Protein AF-A0A9D9C8Z7-F1 (afdb_monomer)

Foldseek 3Di:
DKDFQDKDWAPDPVLCVPLVLQLLWKKWWKWWAAPVPRDITIMIGTQQDDDPPPDDFQDWDWDADPVRGITIIGTHDIDDHFNDLVVLLCVLVVVVVVVVVVVVVVVVVVVVVVVVVVVVVVVVVVVVPPDDDDDDDDDDDDDDDPPVVVVCVVCVVVVVVVVVVVVVVVVVVVVLVVCPLCNVVVVVVVSCVSRVVSSVSNVVSQQQRFCVSVVVSRVDDDPDGRRCHSVNSDVSMDDDDDPPVPPPPDPPPPPPPPPDPCVVVVVVVVVVVSVVVVVVCVVVVVCPVVVD

Secondary structure (DSSP, 8-state):
-EEE--EEE-S-HHHHHHHGGGG-SEEEEEEEE-TTT--EEEEEEEE-SS--TT--TT-EEEEE-TTS-EEEEEEEEEE-----HHHHHHHHHHHHHHHHHHHHHHHHHHHHHHHHHHHHHHHHHHHTT-S-------PPP------HHHHHHHHHHHHHHHHHHHHHHHHHHHHHHTTGGGHHHHHHHHHHHHHHHHHHHHHHHHHT-BSHHHHHHTT----S--B--HHHHHHSEEE----TTTTSS---TT------S-HHHHHHHHHHHHHHHHHHHHHTTTTGGGG-

pLDDT: mean 72.73, std 16.2, range [22.03, 92.25]

Radius of gyration: 29.49 Å; Cα contacts (8 Å, |Δi|>4): 278; chains: 1; bounding box: 60×90×69 Å

Nearest PDB structures (foldseek):
  5kte-assembly1_H  TM=2.328E-01  e=9.771E-01  Mus musculus
  1zgl-assembly1_P  TM=2.543E-01  e=2.773E+00  Homo sapiens
  6eh4-assembly1_E  TM=2.729E-01  e=2.938E+00  Homo sapiens
  7vq0-assembly1_F  TM=1.793E-01  e=1.097E+00  Vicugna pacos
  6q1m-assembly1_A  TM=2.419E-01  e=4.671E+00  Wheat dwarf virus

Structure (mmCIF, N/CA/C/O backbone):
data_AF-A0A9D9C8Z7-F1
#
_entry.id   AF-A0A9D9C8Z7-F1
#
loop_
_atom_site.group_PDB
_atom_site.id
_atom_site.type_symbol
_atom_site.label_atom_id
_atom_site.label_alt_id
_atom_site.label_comp_id
_atom_site.label_asym_id
_atom_site.label_entity_id
_atom_site.label_seq_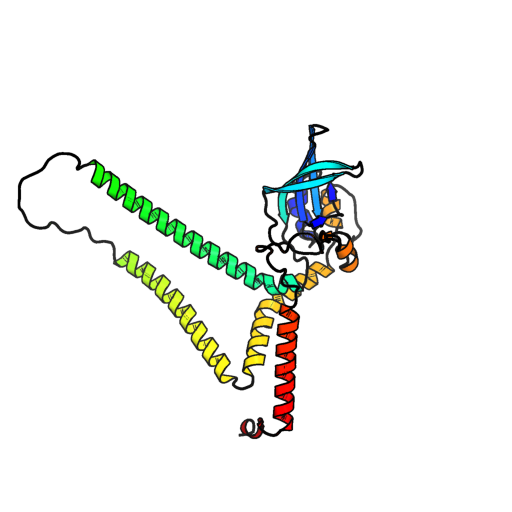id
_atom_site.pdbx_PDB_ins_code
_atom_site.Cartn_x
_atom_site.Cartn_y
_atom_site.Cartn_z
_atom_site.occupancy
_atom_site.B_iso_or_equiv
_atom_site.auth_seq_id
_atom_site.auth_comp_id
_atom_site.auth_asym_id
_atom_site.auth_atom_id
_atom_site.pdbx_PDB_model_num
ATOM 1 N N . GLN A 1 1 ? -17.543 1.152 -4.246 1.00 67.94 1 GLN A N 1
ATOM 2 C CA . GLN A 1 1 ? -17.306 0.927 -2.804 1.00 67.94 1 GLN A CA 1
ATOM 3 C C . GLN A 1 1 ? -16.497 -0.358 -2.647 1.00 67.94 1 GLN A C 1
ATOM 5 O O . GLN A 1 1 ? -16.529 -1.180 -3.560 1.00 67.94 1 GLN A O 1
ATOM 10 N N . ARG A 1 2 ? -15.705 -0.478 -1.579 1.00 83.75 2 ARG A N 1
ATOM 11 C CA . ARG A 1 2 ? -14.848 -1.639 -1.286 1.00 83.75 2 ARG A CA 1
ATOM 12 C C . ARG A 1 2 ? -15.283 -2.183 0.068 1.00 83.75 2 ARG A C 1
ATOM 14 O O . ARG A 1 2 ? -15.554 -1.374 0.950 1.00 83.75 2 ARG A O 1
ATOM 21 N N . CYS A 1 3 ? -15.366 -3.495 0.196 1.00 84.94 3 CYS A N 1
ATOM 22 C CA . CYS A 1 3 ? -15.634 -4.167 1.455 1.00 84.94 3 CYS A CA 1
ATOM 23 C C . CYS A 1 3 ? -14.376 -4.942 1.850 1.00 84.94 3 CYS A C 1
ATOM 25 O O . CYS A 1 3 ? -13.823 -5.662 1.018 1.00 84.94 3 CYS A O 1
ATOM 27 N N . CYS A 1 4 ? -13.920 -4.757 3.086 1.00 88.44 4 CYS A N 1
ATOM 28 C CA . CYS A 1 4 ? -12.859 -5.559 3.682 1.00 88.44 4 CYS A CA 1
ATOM 29 C C . CYS A 1 4 ? -13.508 -6.453 4.737 1.00 88.44 4 CYS A C 1
ATOM 31 O O . CYS A 1 4 ? -14.118 -5.944 5.674 1.00 88.44 4 CYS A O 1
ATOM 33 N N . GLU A 1 5 ? -13.386 -7.764 4.576 1.00 86.69 5 GLU A N 1
ATOM 34 C CA . GLU A 1 5 ? -13.990 -8.747 5.479 1.00 86.69 5 GLU A CA 1
ATOM 35 C C . GLU A 1 5 ? -13.064 -9.078 6.655 1.00 86.69 5 GLU A C 1
ATOM 37 O O . GLU A 1 5 ? -13.528 -9.408 7.746 1.00 86.69 5 GLU A O 1
ATOM 42 N N . LEU A 1 6 ? -11.746 -8.942 6.465 1.00 87.44 6 LEU A N 1
ATOM 43 C CA . LEU A 1 6 ? -10.767 -9.148 7.528 1.00 87.44 6 LEU A CA 1
ATOM 44 C C . LEU A 1 6 ? -10.511 -7.849 8.299 1.00 87.44 6 LEU A C 1
ATOM 46 O O . LEU A 1 6 ? -9.651 -7.042 7.932 1.00 87.44 6 LEU A O 1
ATOM 50 N N . CYS A 1 7 ? -11.245 -7.695 9.397 1.00 88.81 7 CYS A N 1
ATOM 51 C CA . CYS A 1 7 ? -11.064 -6.632 10.377 1.00 88.81 7 CYS A CA 1
ATOM 52 C C . CYS A 1 7 ? -10.667 -7.234 11.727 1.00 88.81 7 CYS A C 1
ATOM 54 O O . CYS A 1 7 ? -11.270 -8.205 12.185 1.00 88.81 7 CYS A O 1
ATOM 56 N N . ILE A 1 8 ? -9.655 -6.653 12.366 1.00 89.50 8 ILE A N 1
ATOM 57 C CA . ILE A 1 8 ? -9.162 -7.077 13.677 1.00 89.50 8 ILE A CA 1
ATOM 58 C C . ILE A 1 8 ? -9.209 -5.865 14.604 1.00 89.50 8 ILE A C 1
ATOM 60 O O . ILE A 1 8 ? -8.838 -4.761 14.208 1.00 89.50 8 ILE A O 1
ATOM 64 N N . GLU A 1 9 ? -9.678 -6.055 15.831 1.00 89.00 9 GLU A N 1
ATOM 65 C CA . GLU A 1 9 ? -9.637 -5.013 16.856 1.00 89.00 9 GLU A CA 1
ATOM 66 C C . GLU A 1 9 ? -8.187 -4.709 17.245 1.00 89.00 9 GLU A C 1
ATOM 68 O O . GLU A 1 9 ? -7.362 -5.617 17.321 1.00 89.00 9 GLU A O 1
ATOM 73 N N . VAL A 1 10 ? -7.867 -3.433 17.448 1.00 88.00 10 VAL A N 1
ATOM 74 C CA . VAL A 1 10 ? -6.527 -2.960 17.801 1.00 88.00 10 VAL A CA 1
ATOM 75 C C . VAL A 1 10 ? -6.538 -2.475 19.239 1.00 88.00 10 VAL A C 1
ATOM 77 O O . VAL A 1 10 ? -7.162 -1.463 19.555 1.00 88.00 10 VAL A O 1
ATOM 80 N N . THR A 1 11 ? -5.817 -3.183 20.103 1.00 83.50 11 THR A N 1
ATOM 81 C CA . THR A 1 11 ? -5.683 -2.819 21.521 1.00 83.50 11 THR A CA 1
ATOM 82 C C . THR A 1 11 ? -4.650 -1.713 21.736 1.00 83.50 11 THR A C 1
ATOM 84 O O . THR A 1 11 ? -4.871 -0.819 22.548 1.00 83.50 11 THR A O 1
ATOM 87 N N . ASP A 1 12 ? -3.550 -1.730 20.975 1.00 82.31 12 ASP A N 1
ATOM 88 C CA . ASP A 1 12 ? -2.449 -0.767 21.091 1.00 82.31 12 ASP A CA 1
ATOM 89 C C . ASP A 1 12 ? -1.944 -0.299 19.716 1.00 82.31 12 ASP A C 1
ATOM 91 O O . ASP A 1 12 ? -1.262 -1.019 18.986 1.00 82.31 12 ASP A O 1
ATOM 95 N N . MET A 1 13 ? -2.236 0.952 19.366 1.00 81.25 13 MET A N 1
ATOM 96 C CA . MET A 1 13 ? -1.839 1.540 18.083 1.00 81.25 13 MET A CA 1
ATOM 97 C C . MET A 1 13 ? -0.319 1.708 17.918 1.00 81.25 13 MET A C 1
ATOM 99 O O . MET A 1 13 ? 0.162 1.734 16.781 1.00 81.25 13 MET A O 1
ATOM 103 N N . ALA A 1 14 ? 0.445 1.827 19.010 1.00 81.12 14 ALA A N 1
ATOM 104 C CA . ALA A 1 14 ? 1.889 2.034 18.946 1.00 81.12 14 ALA A CA 1
ATOM 105 C C . ALA A 1 14 ? 2.608 0.740 18.544 1.00 81.12 14 ALA A C 1
ATOM 107 O O . ALA A 1 14 ? 3.339 0.728 17.554 1.00 81.12 14 ALA A O 1
ATOM 108 N N . LYS A 1 15 ? 2.307 -0.377 19.219 1.00 79.81 15 LYS A N 1
ATOM 109 C CA . LYS A 1 15 ? 2.886 -1.702 18.907 1.00 79.81 15 LYS A CA 1
ATOM 110 C C . LYS A 1 15 ? 2.555 -2.173 17.496 1.00 79.81 15 LYS A C 1
ATOM 112 O O . LYS A 1 15 ? 3.392 -2.752 16.803 1.00 79.81 15 LYS A O 1
ATOM 117 N N . HIS A 1 16 ? 1.336 -1.885 17.049 1.00 80.00 16 HIS A N 1
ATOM 118 C CA . HIS A 1 16 ? 0.907 -2.138 15.676 1.00 80.00 16 HIS A CA 1
ATOM 119 C C . HIS A 1 16 ? 1.670 -1.289 14.653 1.00 80.00 16 HIS A C 1
ATOM 121 O O . HIS A 1 16 ? 1.869 -1.723 13.523 1.00 80.00 16 HIS A O 1
ATOM 127 N N . GLY A 1 17 ? 2.160 -0.106 15.028 1.00 75.25 17 GLY A N 1
ATOM 128 C CA . GLY A 1 17 ? 2.998 0.716 14.160 1.00 75.25 17 GLY A CA 1
ATOM 129 C C . GLY A 1 17 ? 4.301 0.034 13.739 1.00 75.25 17 GLY A C 1
ATOM 130 O O . GLY A 1 17 ? 4.654 0.117 12.561 1.00 75.25 17 GLY A O 1
ATOM 131 N N . ASP A 1 18 ? 4.949 -0.667 14.668 1.00 77.75 18 ASP A N 1
ATOM 132 C CA . ASP A 1 18 ? 6.262 -1.282 14.456 1.00 77.75 18 ASP A CA 1
ATOM 133 C C . ASP A 1 18 ? 6.142 -2.707 13.900 1.00 77.75 18 ASP A C 1
ATOM 135 O O . ASP A 1 18 ? 6.771 -3.063 12.901 1.00 77.75 18 ASP A O 1
ATOM 139 N N . MET A 1 19 ? 5.269 -3.523 14.497 1.00 77.38 19 MET A N 1
ATOM 140 C CA . MET A 1 19 ? 5.143 -4.945 14.157 1.00 77.38 19 MET A CA 1
ATOM 141 C C . MET A 1 19 ? 4.382 -5.176 12.852 1.00 77.38 19 MET A C 1
ATOM 143 O O . MET A 1 19 ? 4.682 -6.109 12.102 1.00 77.38 19 MET A O 1
ATOM 147 N N . ALA A 1 20 ? 3.413 -4.319 12.524 1.00 74.19 20 ALA A N 1
ATOM 148 C CA . ALA A 1 20 ? 2.572 -4.546 11.357 1.00 74.19 20 ALA A CA 1
ATOM 149 C C . ALA A 1 20 ? 3.295 -4.268 10.027 1.00 74.19 20 ALA A C 1
ATOM 151 O O . ALA A 1 20 ? 2.888 -4.798 8.990 1.00 74.19 20 ALA A O 1
ATOM 152 N N . GLY A 1 21 ? 4.412 -3.530 10.045 1.00 76.88 21 GLY A N 1
ATOM 153 C CA . GLY A 1 21 ? 5.295 -3.376 8.884 1.00 76.88 21 GLY A CA 1
ATOM 154 C C . GLY A 1 21 ? 5.894 -4.703 8.395 1.00 76.88 21 GLY A C 1
ATOM 155 O O . GLY A 1 21 ? 6.137 -4.863 7.197 1.00 76.88 21 GLY A O 1
ATOM 156 N N . LEU A 1 22 ? 6.051 -5.683 9.294 1.00 82.19 22 LEU A N 1
ATOM 157 C CA . LEU A 1 22 ? 6.599 -7.012 8.993 1.00 82.19 22 LEU A CA 1
ATOM 158 C C . LEU A 1 22 ? 5.594 -7.939 8.293 1.00 82.19 22 LEU A C 1
ATOM 160 O O . LEU A 1 22 ? 6.004 -8.883 7.623 1.00 82.19 22 LEU A O 1
ATOM 164 N N . SER A 1 23 ? 4.291 -7.656 8.398 1.00 81.06 23 SER A N 1
ATOM 165 C CA . SER A 1 23 ? 3.215 -8.486 7.827 1.00 81.06 23 SER A CA 1
ATOM 166 C C . SER A 1 23 ? 3.171 -8.493 6.293 1.00 81.06 23 SER A C 1
ATOM 168 O O . SER A 1 23 ? 2.502 -9.334 5.692 1.00 81.06 23 SER A O 1
ATOM 170 N N . ALA A 1 24 ? 3.857 -7.538 5.649 1.00 85.69 24 ALA A N 1
ATOM 171 C CA . ALA A 1 24 ? 3.864 -7.311 4.201 1.00 85.69 24 ALA A CA 1
ATOM 172 C C . ALA A 1 24 ? 2.467 -7.131 3.558 1.00 85.69 24 ALA A C 1
ATOM 174 O O . ALA A 1 24 ? 2.342 -7.211 2.334 1.00 85.69 24 ALA A O 1
ATOM 175 N N . MET A 1 25 ? 1.427 -6.853 4.354 1.00 87.50 25 MET A N 1
ATOM 176 C CA . MET A 1 25 ? 0.054 -6.605 3.900 1.00 87.50 25 MET A CA 1
ATOM 177 C C . MET A 1 25 ? -0.290 -5.118 3.904 1.00 87.50 25 MET A C 1
ATOM 179 O O . MET A 1 25 ? 0.331 -4.331 4.619 1.00 87.50 25 MET A O 1
ATOM 183 N N . TYR A 1 26 ? -1.268 -4.727 3.085 1.00 88.31 26 TYR A N 1
ATOM 184 C CA . TYR A 1 26 ? -1.800 -3.368 3.104 1.00 88.31 26 TYR A CA 1
ATOM 185 C C . TYR A 1 26 ? -2.788 -3.241 4.260 1.00 88.31 26 TYR A C 1
ATOM 187 O O . TYR A 1 26 ? -3.795 -3.949 4.300 1.00 88.31 26 TYR A O 1
ATOM 195 N N . LEU A 1 27 ? -2.484 -2.356 5.206 1.00 90.44 27 LEU A N 1
ATOM 196 C CA . LEU A 1 27 ? -3.238 -2.228 6.449 1.00 90.44 27 LEU A CA 1
ATOM 197 C C . LEU A 1 27 ? -3.809 -0.825 6.575 1.00 90.44 27 LEU A C 1
ATOM 199 O O . LEU A 1 27 ? -3.103 0.170 6.391 1.00 90.44 27 LEU A O 1
ATOM 203 N N . ILE A 1 28 ? -5.092 -0.766 6.910 1.00 91.31 28 ILE A N 1
ATOM 204 C CA . ILE A 1 2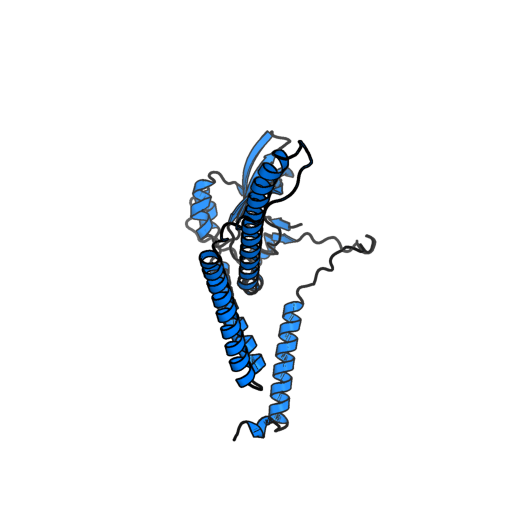8 ? -5.848 0.465 7.095 1.00 91.31 28 ILE A CA 1
ATOM 205 C C . ILE A 1 28 ? -6.306 0.493 8.546 1.00 91.31 28 ILE A C 1
ATOM 207 O O . ILE A 1 28 ? -7.124 -0.324 8.957 1.00 91.31 28 ILE A O 1
ATOM 211 N N . TYR A 1 29 ? -5.777 1.433 9.318 1.00 91.62 29 TYR A N 1
ATOM 212 C CA . TYR A 1 29 ? -6.212 1.657 10.687 1.00 91.62 29 TYR A CA 1
ATOM 213 C C . TYR A 1 29 ? -7.358 2.651 10.705 1.00 91.62 29 TYR A C 1
ATOM 215 O O . TYR A 1 29 ? -7.262 3.728 10.107 1.00 91.62 29 TYR A O 1
ATOM 223 N N . CYS A 1 30 ? -8.415 2.295 11.422 1.00 91.00 30 CYS A N 1
ATOM 224 C CA . CYS A 1 30 ? -9.609 3.105 11.554 1.00 91.00 30 CYS A CA 1
ATOM 225 C C . CYS A 1 30 ? -9.978 3.282 13.026 1.00 91.00 30 CYS A C 1
ATOM 227 O O . CYS A 1 30 ? -10.054 2.310 13.778 1.00 91.00 30 CYS A O 1
ATOM 229 N N . THR A 1 31 ? -10.277 4.518 13.415 1.00 92.00 31 THR A N 1
ATOM 230 C CA . THR A 1 31 ? -10.997 4.815 14.658 1.00 92.00 31 THR A CA 1
ATOM 231 C C . THR A 1 31 ? -12.487 4.716 14.380 1.00 92.00 31 THR A C 1
ATOM 233 O O . THR A 1 31 ? -12.997 5.438 13.524 1.00 92.00 31 THR A O 1
ATOM 236 N N . CYS A 1 32 ? -13.170 3.824 15.081 1.00 89.81 32 CYS A N 1
ATOM 237 C CA . CYS A 1 32 ? -14.598 3.580 14.963 1.00 89.81 32 CYS A CA 1
ATOM 238 C C . CYS A 1 32 ? -15.334 4.204 16.143 1.00 89.81 32 CYS A C 1
ATOM 240 O O . CYS A 1 32 ? -14.986 3.938 17.293 1.00 89.81 32 CYS A O 1
ATOM 242 N N . THR A 1 33 ? -16.375 4.982 15.873 1.00 89.12 33 THR A N 1
ATOM 243 C CA . THR A 1 33 ? -17.268 5.544 16.887 1.00 89.12 33 THR A CA 1
ATOM 244 C C . THR A 1 33 ? -18.685 5.036 16.656 1.00 89.12 33 THR A C 1
ATOM 246 O O . THR A 1 33 ? -19.251 5.229 15.580 1.00 89.12 33 THR A O 1
ATOM 249 N N . SER A 1 34 ? -19.265 4.371 17.653 1.00 85.69 34 SER A N 1
ATOM 250 C CA . SER A 1 34 ? -20.661 3.929 17.594 1.00 85.69 34 SER A CA 1
ATOM 251 C C . SER A 1 34 ? -21.575 5.031 18.112 1.00 85.69 34 SER A C 1
ATOM 253 O O . SER A 1 34 ? -21.443 5.445 19.262 1.00 85.69 34 SER A O 1
ATOM 255 N N . LYS A 1 35 ? -22.547 5.451 17.298 1.00 80.25 35 LYS A N 1
ATOM 256 C CA . LYS A 1 35 ? -23.612 6.375 17.725 1.00 80.25 35 LYS A CA 1
ATOM 257 C C . LYS A 1 35 ? -24.601 5.730 18.697 1.00 80.25 35 LYS A C 1
ATOM 259 O O . LYS A 1 35 ? -25.193 6.416 19.517 1.00 80.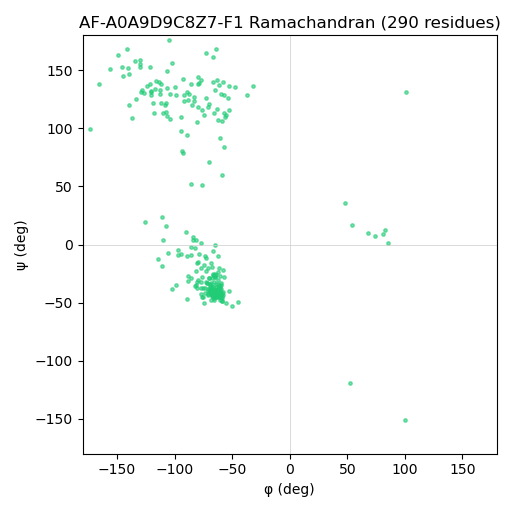25 35 LYS A O 1
ATOM 264 N N . THR A 1 36 ? -24.786 4.414 18.606 1.00 77.88 36 THR A N 1
ATOM 265 C CA . THR A 1 36 ? -25.758 3.671 19.420 1.00 77.88 36 THR A CA 1
ATOM 266 C C . THR A 1 36 ? -25.218 3.327 20.805 1.00 77.88 36 THR A C 1
ATOM 268 O O . THR A 1 36 ? -25.970 3.352 21.774 1.00 77.88 36 THR A O 1
ATOM 271 N N . LYS A 1 37 ? -23.918 3.029 20.921 1.00 76.50 37 LYS A N 1
ATOM 272 C CA . LYS A 1 37 ? -23.276 2.663 22.197 1.00 76.50 37 LYS A CA 1
ATOM 273 C C . LYS A 1 37 ? -22.393 3.760 22.797 1.00 76.50 37 LYS A C 1
ATOM 275 O O . LYS A 1 37 ? -21.912 3.571 23.908 1.00 76.50 37 LYS A O 1
ATOM 280 N N . ASN A 1 38 ? -22.152 4.866 22.082 1.00 80.44 38 ASN A N 1
ATOM 281 C CA . ASN A 1 38 ? -21.196 5.924 22.456 1.00 80.44 38 ASN A CA 1
ATOM 282 C C . ASN A 1 38 ? -19.821 5.378 22.876 1.00 80.44 38 ASN A C 1
ATOM 284 O O . ASN A 1 38 ? -19.161 5.898 23.772 1.00 80.44 38 ASN A O 1
ATOM 288 N N . GLN A 1 39 ? -19.391 4.299 22.226 1.00 85.12 39 GLN A N 1
ATOM 289 C CA . GLN A 1 39 ? -18.089 3.682 22.447 1.00 85.12 39 GLN A CA 1
ATOM 290 C C . GLN A 1 39 ? -17.175 3.984 21.269 1.00 85.12 39 GLN A C 1
ATOM 292 O O . GLN A 1 39 ? -17.625 4.111 20.125 1.00 85.12 39 GLN A O 1
ATOM 297 N N . THR A 1 40 ? -15.882 4.061 21.558 1.00 86.31 40 THR A N 1
ATOM 298 C CA . THR A 1 40 ? -14.830 4.173 20.557 1.00 86.31 40 THR A CA 1
ATOM 299 C C . THR A 1 40 ? -14.009 2.890 20.543 1.00 86.31 40 THR A C 1
ATOM 301 O O . THR A 1 40 ? -13.735 2.299 21.587 1.00 86.31 40 THR A O 1
ATOM 304 N N . ARG A 1 41 ? -13.657 2.415 19.348 1.00 88.81 41 ARG A N 1
ATOM 305 C CA . ARG A 1 41 ? -12.791 1.247 19.150 1.00 88.81 41 ARG A CA 1
ATOM 306 C C . ARG A 1 41 ? -11.827 1.507 18.013 1.00 88.81 41 ARG A C 1
ATOM 308 O O . ARG A 1 41 ? -12.181 2.161 17.037 1.00 88.81 41 ARG A O 1
ATOM 315 N N . ASN A 1 42 ? -10.628 0.956 18.113 1.00 91.25 42 ASN A N 1
ATOM 316 C CA . ASN A 1 42 ? -9.671 0.977 17.018 1.00 91.25 42 ASN A CA 1
ATOM 317 C C . ASN A 1 42 ? -9.721 -0.365 16.307 1.00 91.25 42 ASN A C 1
ATOM 319 O O . ASN A 1 42 ? -9.741 -1.412 16.949 1.00 91.25 42 ASN A O 1
ATOM 323 N N . ILE A 1 43 ? -9.738 -0.336 14.982 1.00 91.75 43 ILE A N 1
ATOM 324 C CA . ILE A 1 43 ? -9.684 -1.543 14.164 1.00 91.75 43 ILE A CA 1
ATOM 325 C C . ILE A 1 43 ? -8.607 -1.397 13.100 1.00 91.75 43 ILE A C 1
ATOM 327 O O . ILE A 1 43 ? -8.306 -0.295 12.636 1.00 91.75 43 ILE A O 1
ATOM 331 N N . VAL A 1 44 ? -8.066 -2.530 12.678 1.00 91.31 44 VAL A N 1
ATOM 332 C CA . VAL A 1 44 ? -7.250 -2.649 11.479 1.00 91.31 44 VAL A CA 1
ATOM 333 C C . VAL A 1 44 ? -8.019 -3.473 10.456 1.00 91.31 44 VAL A C 1
ATOM 335 O O . VAL A 1 44 ? -8.409 -4.610 10.716 1.00 91.31 44 VAL A O 1
ATOM 338 N N . ALA A 1 45 ? -8.256 -2.881 9.292 1.00 90.12 45 ALA A N 1
ATOM 339 C CA . ALA A 1 45 ? -8.805 -3.554 8.128 1.00 90.12 45 ALA A CA 1
ATOM 340 C C . ALA A 1 45 ? -7.659 -3.922 7.181 1.00 90.12 45 ALA A C 1
ATOM 342 O O . ALA A 1 45 ? -6.828 -3.077 6.828 1.00 90.12 45 ALA A O 1
ATOM 343 N N . VAL A 1 46 ? -7.611 -5.184 6.762 1.00 89.19 46 VAL A N 1
ATOM 344 C CA . VAL A 1 46 ? -6.605 -5.670 5.812 1.00 89.19 46 VAL A CA 1
ATOM 345 C C . VAL A 1 46 ? -7.162 -5.551 4.396 1.00 89.19 46 VAL A C 1
ATOM 347 O O . VAL A 1 46 ? -8.260 -6.028 4.115 1.00 89.19 46 VAL A O 1
ATOM 350 N N . LEU A 1 47 ? -6.402 -4.927 3.495 1.00 88.12 47 LEU A N 1
ATOM 351 C CA . LEU A 1 47 ? -6.737 -4.854 2.075 1.00 88.12 47 LEU A CA 1
ATOM 352 C C . LEU A 1 47 ? -5.811 -5.791 1.288 1.00 88.12 47 LEU A C 1
ATOM 354 O O . LEU A 1 47 ? -4.606 -5.571 1.181 1.00 88.12 47 LEU A O 1
ATOM 358 N N . THR A 1 48 ? -6.368 -6.869 0.752 1.00 83.50 48 THR A N 1
ATOM 359 C CA . THR A 1 48 ? -5.606 -7.958 0.121 1.00 83.50 48 THR A CA 1
ATOM 360 C C . THR A 1 48 ? -5.785 -8.056 -1.385 1.00 83.50 48 THR A C 1
ATOM 362 O O . THR A 1 48 ? -4.924 -8.655 -2.034 1.00 83.50 48 THR A O 1
ATOM 365 N N . ASP A 1 49 ? -6.842 -7.454 -1.929 1.00 80.00 49 ASP A N 1
ATOM 366 C CA . ASP A 1 49 ? -7.122 -7.345 -3.357 1.00 80.00 49 ASP A CA 1
ATOM 367 C C . ASP A 1 49 ? -7.895 -6.050 -3.692 1.00 80.00 49 ASP A C 1
ATOM 369 O O . ASP A 1 49 ? -8.471 -5.378 -2.831 1.00 80.00 49 ASP A O 1
ATOM 373 N N . GLY A 1 50 ? -7.893 -5.681 -4.971 1.00 77.81 50 GLY A N 1
ATOM 374 C CA . GLY A 1 50 ? -8.579 -4.509 -5.503 1.00 77.81 50 GLY A CA 1
ATOM 375 C C . GLY A 1 50 ? -7.662 -3.309 -5.723 1.00 77.81 50 GLY A C 1
ATOM 376 O O . GLY A 1 50 ? -6.485 -3.443 -6.043 1.00 77.81 50 GLY A O 1
ATOM 377 N N . ASP A 1 51 ? -8.230 -2.108 -5.623 1.00 74.31 51 ASP A N 1
ATOM 378 C CA . ASP A 1 51 ? -7.551 -0.846 -5.933 1.00 74.31 51 ASP A CA 1
ATOM 379 C C . ASP A 1 51 ? -7.351 0.016 -4.684 1.00 74.31 51 ASP A C 1
ATOM 381 O O . ASP A 1 51 ? -8.248 0.119 -3.851 1.00 74.31 51 ASP A O 1
ATOM 385 N N . VAL A 1 52 ? -6.194 0.661 -4.573 1.00 75.75 52 VAL A N 1
ATOM 386 C CA . VAL A 1 52 ? -5.834 1.579 -3.480 1.00 75.75 52 VAL A CA 1
ATOM 387 C C . VAL A 1 52 ? -6.109 3.040 -3.811 1.00 75.75 52 VAL A C 1
ATOM 389 O O . VAL A 1 52 ? -6.048 3.900 -2.930 1.00 75.75 52 VAL A O 1
ATOM 392 N N . ASP A 1 53 ? -6.476 3.347 -5.058 1.00 73.06 53 ASP A N 1
ATOM 393 C CA . ASP A 1 53 ? -6.727 4.724 -5.460 1.00 73.06 53 ASP A CA 1
ATOM 394 C C . ASP A 1 53 ? -7.866 5.343 -4.613 1.00 73.06 53 ASP A C 1
ATOM 396 O O . ASP A 1 53 ? -8.944 4.764 -4.403 1.00 73.06 53 ASP A O 1
ATOM 400 N N . GLY A 1 54 ? -7.597 6.532 -4.065 1.00 74.25 54 GLY A N 1
ATOM 401 C CA . GLY A 1 54 ? -8.533 7.301 -3.241 1.00 74.25 54 GLY A CA 1
ATOM 402 C C . GLY A 1 54 ? -8.649 6.877 -1.772 1.00 74.25 54 GLY A C 1
ATOM 403 O O . GLY A 1 54 ? -9.555 7.375 -1.100 1.00 74.25 54 GLY A O 1
ATOM 404 N N . LEU A 1 55 ? -7.794 5.981 -1.267 1.00 82.00 55 LEU A N 1
ATOM 405 C CA . LEU A 1 55 ? -7.604 5.779 0.175 1.00 82.00 55 LEU A CA 1
ATOM 406 C C . LEU A 1 55 ? -6.616 6.825 0.700 1.00 82.00 55 LEU A C 1
ATOM 408 O O . LEU A 1 55 ? -5.517 6.977 0.170 1.00 82.00 55 LEU A O 1
ATOM 412 N N . ARG A 1 56 ? -7.049 7.598 1.695 1.00 83.31 56 ARG A N 1
ATOM 413 C CA . ARG A 1 56 ? -6.259 8.636 2.364 1.00 83.31 56 ARG A CA 1
ATOM 414 C C . ARG A 1 56 ? -6.657 8.679 3.834 1.00 83.31 56 ARG A C 1
ATOM 416 O O . ARG A 1 56 ? -7.793 8.344 4.170 1.00 83.31 56 ARG A O 1
ATOM 423 N N . VAL A 1 57 ? -5.725 9.107 4.676 1.00 88.69 57 VAL A N 1
ATOM 424 C CA . VAL A 1 57 ? -6.001 9.431 6.081 1.00 88.69 57 VAL A CA 1
ATOM 425 C C . VAL A 1 57 ? -7.081 10.519 6.142 1.00 88.69 57 VAL A C 1
ATOM 427 O O . VAL A 1 57 ? -7.099 11.417 5.301 1.00 88.69 57 VAL A O 1
ATOM 430 N N . GLY A 1 58 ? -8.011 10.399 7.088 1.00 87.44 58 GLY A N 1
ATOM 431 C CA . GLY A 1 58 ? -9.166 11.285 7.257 1.00 87.44 58 GLY A CA 1
ATOM 432 C C . GLY A 1 58 ? -10.384 10.929 6.401 1.00 87.44 58 GLY A C 1
ATOM 433 O O . GLY A 1 58 ? -11.388 11.633 6.444 1.00 87.44 58 GLY A O 1
ATOM 434 N N . LYS A 1 59 ? -10.331 9.852 5.608 1.00 88.62 59 LYS A N 1
ATOM 435 C CA . LYS A 1 59 ? -11.499 9.394 4.851 1.00 88.62 59 LYS A CA 1
ATOM 436 C C . LYS A 1 59 ? -12.452 8.606 5.749 1.00 88.62 59 LYS A C 1
ATOM 438 O O . LYS A 1 59 ? -12.017 7.740 6.506 1.00 88.62 59 LYS A O 1
ATOM 443 N N . ASN A 1 60 ? -13.744 8.865 5.581 1.00 90.31 60 ASN A N 1
ATOM 444 C CA . ASN A 1 60 ? -14.801 8.162 6.296 1.00 90.31 60 ASN A CA 1
ATOM 445 C C . ASN A 1 60 ? -15.082 6.792 5.659 1.00 90.31 60 ASN A C 1
ATOM 447 O O . ASN A 1 60 ? -15.040 6.625 4.434 1.00 90.31 60 ASN A O 1
ATOM 451 N N . ALA A 1 61 ? -15.390 5.829 6.511 1.00 88.69 61 ALA A N 1
ATOM 452 C CA . ALA A 1 61 ? -15.767 4.461 6.219 1.00 88.69 61 ALA A CA 1
ATOM 453 C C . ALA A 1 61 ? -16.870 4.029 7.199 1.00 88.69 61 ALA A C 1
ATOM 455 O O . ALA A 1 61 ? -17.156 4.716 8.176 1.00 88.69 61 ALA A O 1
ATOM 456 N N . ILE A 1 62 ? -17.496 2.889 6.926 1.00 90.75 62 ILE A N 1
ATOM 457 C CA . ILE A 1 62 ? -18.500 2.289 7.807 1.00 90.75 62 ILE A CA 1
ATOM 458 C C . ILE A 1 62 ? -17.983 0.910 8.183 1.00 90.75 62 ILE A C 1
ATOM 460 O O . ILE A 1 62 ? -17.540 0.159 7.311 1.00 90.75 62 ILE A O 1
ATOM 464 N N . PHE A 1 63 ? -18.017 0.600 9.472 1.00 90.81 63 PHE A N 1
ATOM 465 C CA . PHE A 1 63 ? -17.678 -0.712 9.997 1.00 90.81 63 PHE A CA 1
ATOM 466 C C . PHE A 1 63 ? -18.932 -1.372 10.566 1.00 90.81 63 PHE A C 1
ATOM 468 O O . PHE A 1 63 ? -19.685 -0.748 11.310 1.00 90.81 63 PHE A O 1
ATOM 475 N N . TYR A 1 64 ? -19.143 -2.636 10.211 1.00 89.75 64 TYR A N 1
ATOM 476 C CA . TYR A 1 64 ? -20.217 -3.453 10.759 1.00 89.75 64 TYR A CA 1
ATOM 477 C C . TYR A 1 64 ? -19.615 -4.484 11.706 1.00 89.75 64 TYR A C 1
ATOM 479 O O . TYR A 1 64 ? -18.759 -5.276 11.311 1.00 89.75 64 TYR A O 1
ATOM 487 N N . ASP A 1 65 ? -20.059 -4.461 12.960 1.00 87.88 65 ASP A N 1
ATOM 488 C CA . ASP A 1 65 ? -19.674 -5.466 13.949 1.00 87.88 65 ASP A CA 1
ATOM 489 C C . ASP A 1 65 ? -20.367 -6.810 13.649 1.00 87.88 65 ASP A C 1
ATOM 491 O O . ASP A 1 65 ? -21.370 -6.867 12.936 1.00 87.88 65 ASP A O 1
ATOM 495 N N . ARG A 1 66 ? -19.895 -7.905 14.255 1.00 85.44 66 ARG A N 1
ATOM 496 C CA . ARG A 1 66 ? -20.516 -9.244 14.149 1.00 85.44 66 ARG A CA 1
ATOM 497 C C . ARG A 1 66 ? -21.971 -9.269 14.622 1.00 85.44 66 ARG A C 1
ATOM 499 O O . ARG A 1 66 ? -22.738 -10.133 14.220 1.00 85.44 66 ARG A O 1
ATOM 506 N N . ASN A 1 67 ? -22.339 -8.297 15.450 1.00 84.38 67 ASN A N 1
ATOM 507 C CA . ASN A 1 67 ? -23.694 -8.089 15.948 1.00 84.38 67 ASN A CA 1
ATOM 508 C C . ASN A 1 67 ? -24.584 -7.285 14.978 1.00 84.38 67 ASN A C 1
ATOM 510 O O . ASN A 1 67 ? -25.696 -6.922 15.344 1.00 84.38 67 ASN A O 1
ATOM 514 N N . GLY A 1 68 ? -24.088 -6.935 13.786 1.00 83.31 68 GLY A N 1
ATOM 515 C CA . GLY A 1 68 ? -24.810 -6.128 12.796 1.00 83.31 68 GLY A CA 1
ATOM 516 C C . GLY A 1 68 ? -24.921 -4.640 13.140 1.00 83.31 68 GLY A C 1
ATOM 517 O O . GLY A 1 68 ? -25.621 -3.908 12.448 1.00 83.31 68 GLY A O 1
ATOM 518 N N . LEU A 1 69 ? -24.240 -4.182 14.194 1.00 86.12 69 LEU A N 1
ATOM 519 C CA . LEU A 1 69 ? -24.225 -2.777 14.600 1.00 86.12 69 LEU A CA 1
ATOM 520 C C . LEU A 1 69 ? -23.278 -1.971 13.715 1.00 86.12 69 LEU A C 1
ATOM 522 O O . LEU A 1 69 ? -22.166 -2.418 13.422 1.00 86.12 69 LEU A O 1
ATOM 526 N N . ASP A 1 70 ? -23.715 -0.774 13.345 1.00 90.12 70 ASP A N 1
ATOM 527 C CA . ASP A 1 70 ? -22.966 0.178 12.545 1.00 90.12 70 ASP A CA 1
ATOM 528 C C . ASP A 1 70 ? -22.051 1.057 13.407 1.00 90.12 70 ASP A C 1
ATOM 530 O O . ASP A 1 70 ? -22.388 1.530 14.498 1.00 90.12 70 ASP A O 1
ATOM 534 N N . TRP A 1 71 ? -20.846 1.265 12.892 1.00 90.62 71 TRP A N 1
ATOM 535 C CA . TRP A 1 71 ? -19.838 2.133 13.473 1.00 90.62 71 TRP A CA 1
ATOM 536 C C . TRP A 1 71 ? -19.326 3.081 12.399 1.00 90.62 71 TRP A C 1
ATOM 538 O O . TRP A 1 71 ? -18.932 2.656 11.307 1.00 90.62 71 TRP A O 1
ATOM 548 N N . ASP A 1 72 ? -19.280 4.366 12.734 1.00 91.06 72 ASP A N 1
ATOM 549 C CA . ASP A 1 72 ? -18.659 5.371 11.883 1.00 91.06 72 ASP A CA 1
ATOM 550 C C . ASP A 1 72 ? -17.143 5.241 12.023 1.00 91.06 72 ASP A C 1
ATOM 552 O O . ASP A 1 72 ? -16.593 5.437 13.106 1.00 91.06 72 ASP A O 1
ATOM 556 N N . ALA A 1 73 ? -16.460 4.876 10.943 1.00 91.81 73 ALA A N 1
ATOM 557 C CA . ALA A 1 73 ? -15.025 4.637 10.933 1.00 91.81 73 ALA A CA 1
ATOM 558 C C . ALA A 1 73 ? -14.292 5.775 10.211 1.00 91.81 73 ALA A C 1
ATOM 560 O O . ALA A 1 73 ? -14.670 6.177 9.114 1.00 91.81 73 ALA A O 1
ATOM 561 N N . VAL A 1 74 ? -13.201 6.274 10.786 1.00 92.25 74 VAL A N 1
ATOM 562 C CA . VAL A 1 74 ? -12.326 7.270 10.146 1.00 92.25 74 VAL A CA 1
ATOM 563 C C . VAL A 1 74 ? -10.924 6.699 10.037 1.00 92.25 74 VAL A C 1
ATOM 565 O O . VAL A 1 74 ? -10.368 6.215 11.022 1.00 92.25 74 VAL A O 1
ATOM 568 N N . ILE A 1 75 ? -10.344 6.748 8.836 1.00 91.94 75 ILE A N 1
ATOM 569 C CA . ILE A 1 75 ? -8.993 6.231 8.594 1.00 91.94 75 ILE A CA 1
ATOM 570 C C . ILE A 1 75 ? -7.967 7.135 9.284 1.00 91.94 75 ILE A C 1
ATOM 572 O O . ILE A 1 75 ? -7.850 8.307 8.933 1.00 91.94 75 ILE A O 1
ATOM 576 N N . THR A 1 76 ? -7.174 6.589 10.203 1.00 90.50 76 THR A N 1
ATOM 577 C CA . THR A 1 76 ? -6.147 7.332 10.955 1.00 90.50 76 THR A CA 1
ATOM 578 C C . THR A 1 76 ? -4.738 7.096 10.436 1.00 90.50 76 THR A C 1
ATOM 580 O O . THR A 1 76 ? -3.935 8.024 10.372 1.00 90.50 76 THR A O 1
ATOM 583 N N . LYS A 1 77 ? -4.422 5.864 10.031 1.00 89.12 77 LYS A N 1
ATOM 584 C CA . LYS A 1 77 ? -3.097 5.488 9.531 1.00 89.12 77 LYS A CA 1
ATOM 585 C C . LYS A 1 77 ? -3.225 4.444 8.436 1.00 89.12 77 LYS A C 1
ATOM 587 O O . LYS A 1 77 ? -4.089 3.573 8.484 1.00 89.12 77 LYS A O 1
ATOM 592 N N . ILE A 1 78 ? -2.337 4.524 7.455 1.00 89.50 78 ILE A N 1
ATOM 593 C CA . ILE A 1 78 ? -2.252 3.567 6.356 1.00 89.50 78 ILE A CA 1
ATOM 594 C C . ILE A 1 78 ? -0.815 3.057 6.290 1.00 89.50 78 ILE A C 1
ATOM 596 O O . ILE A 1 78 ? 0.125 3.852 6.305 1.00 89.50 78 ILE A O 1
ATOM 600 N N . ILE A 1 79 ? -0.647 1.736 6.227 1.00 88.12 79 ILE A N 1
ATOM 601 C CA . ILE A 1 79 ? 0.634 1.098 5.914 1.00 88.12 79 ILE A CA 1
ATOM 602 C C . ILE A 1 79 ? 0.563 0.614 4.468 1.00 88.12 79 ILE A C 1
ATOM 604 O O . ILE A 1 79 ? -0.128 -0.357 4.151 1.00 88.12 79 ILE A O 1
ATOM 608 N N . ASP A 1 80 ? 1.291 1.308 3.595 1.00 83.94 80 ASP A N 1
ATOM 609 C CA . ASP A 1 80 ? 1.299 1.038 2.162 1.00 83.94 80 ASP A CA 1
ATOM 610 C C . ASP A 1 80 ? 2.225 -0.144 1.823 1.00 83.94 80 ASP A C 1
ATOM 612 O O . ASP A 1 80 ? 3.451 -0.019 1.769 1.00 83.94 80 ASP A O 1
ATOM 616 N N . ASN A 1 81 ? 1.632 -1.299 1.525 1.00 86.12 81 ASN A N 1
ATOM 617 C CA . ASN A 1 81 ? 2.314 -2.462 0.953 1.00 86.12 81 ASN A CA 1
ATOM 618 C C . ASN A 1 81 ? 1.681 -2.864 -0.394 1.00 86.12 81 ASN A C 1
ATOM 620 O O . ASN A 1 81 ? 0.507 -2.600 -0.634 1.00 86.12 81 ASN A O 1
ATOM 624 N N . PRO A 1 82 ? 2.431 -3.483 -1.318 1.00 82.94 82 PRO A N 1
ATOM 625 C CA . PRO A 1 82 ? 1.885 -3.865 -2.617 1.00 82.94 82 PRO A CA 1
ATOM 626 C C . PRO A 1 82 ? 0.791 -4.937 -2.477 1.00 82.94 82 PRO A C 1
ATOM 628 O O . PRO A 1 82 ? 0.992 -5.942 -1.800 1.00 82.94 82 PRO A O 1
ATOM 631 N N . ILE A 1 83 ? -0.339 -4.731 -3.159 1.00 82.31 83 ILE A N 1
ATOM 632 C CA . ILE A 1 83 ? -1.518 -5.621 -3.126 1.00 82.31 83 ILE A CA 1
ATOM 633 C C . ILE A 1 83 ? -1.541 -6.564 -4.334 1.00 82.31 83 ILE A C 1
ATOM 635 O O . ILE A 1 83 ? -1.921 -7.726 -4.225 1.00 82.31 83 ILE A O 1
ATOM 639 N N . SER A 1 84 ? -1.077 -6.090 -5.493 1.00 78.62 84 SER A N 1
ATOM 640 C CA . SER A 1 84 ? -0.963 -6.899 -6.705 1.00 78.62 84 SER A CA 1
ATOM 641 C C . SER A 1 84 ? 0.315 -6.592 -7.482 1.00 78.62 84 SER A C 1
ATOM 643 O O . SER A 1 84 ? 0.850 -5.480 -7.455 1.00 78.62 84 SER A O 1
ATOM 645 N N . VAL A 1 85 ? 0.798 -7.602 -8.207 1.00 76.69 85 VAL A N 1
ATOM 646 C CA . VAL A 1 85 ? 1.975 -7.503 -9.084 1.00 76.69 85 VAL A CA 1
ATOM 647 C C . VAL A 1 85 ? 1.733 -6.489 -10.211 1.00 76.69 85 VAL A C 1
ATOM 649 O O . VAL A 1 85 ? 2.609 -5.693 -10.541 1.00 76.69 85 VAL A O 1
ATOM 652 N N . SER A 1 86 ? 0.512 -6.451 -10.748 1.00 70.50 86 SER A N 1
ATOM 653 C CA . SER A 1 86 ? 0.111 -5.510 -11.798 1.00 70.50 86 SER A CA 1
ATOM 654 C C . SER A 1 86 ? 0.029 -4.065 -11.301 1.00 70.50 86 SER A C 1
ATOM 656 O O . SER A 1 86 ? 0.392 -3.147 -12.033 1.00 70.50 86 SER A O 1
ATOM 658 N N . GLN A 1 87 ? -0.376 -3.825 -10.051 1.00 74.12 87 GLN A N 1
ATOM 659 C CA . GLN A 1 87 ? -0.271 -2.486 -9.462 1.00 74.12 87 GLN A CA 1
ATOM 660 C C . GLN A 1 87 ? 1.171 -2.071 -9.210 1.00 74.12 87 GLN A C 1
ATOM 662 O O . GLN A 1 87 ? 1.508 -0.899 -9.389 1.00 74.12 87 GLN A O 1
ATOM 667 N N . ALA A 1 88 ? 2.027 -3.015 -8.816 1.00 78.50 88 ALA A N 1
ATOM 668 C CA . ALA A 1 88 ? 3.434 -2.734 -8.587 1.00 78.50 88 ALA A CA 1
ATOM 669 C C . ALA A 1 88 ? 4.134 -2.245 -9.861 1.00 78.50 88 ALA A C 1
ATOM 671 O O . ALA A 1 88 ? 4.889 -1.279 -9.776 1.00 78.50 88 ALA A O 1
ATOM 672 N N . PHE A 1 89 ? 3.784 -2.799 -11.029 1.00 77.88 89 PHE A N 1
ATOM 673 C CA . PHE A 1 89 ? 4.286 -2.348 -12.334 1.00 77.88 89 PHE A CA 1
ATOM 674 C C . PHE A 1 89 ? 4.088 -0.839 -12.566 1.00 77.88 89 PHE A C 1
ATOM 676 O O . PHE A 1 89 ? 4.981 -0.158 -13.064 1.00 77.88 89 PHE A O 1
ATOM 683 N N . TRP A 1 90 ? 2.942 -0.287 -12.152 1.00 74.12 90 TRP A N 1
ATOM 684 C CA . TRP A 1 90 ? 2.626 1.140 -12.306 1.00 74.12 90 TRP A CA 1
ATOM 685 C C . TRP A 1 90 ? 3.084 2.011 -11.130 1.00 74.12 90 TRP A C 1
ATOM 687 O O . TRP A 1 90 ? 3.045 3.241 -11.216 1.00 74.12 90 TRP A O 1
ATOM 697 N N . SER A 1 91 ? 3.525 1.403 -10.028 1.00 77.25 91 SER A N 1
ATOM 698 C CA . SER A 1 91 ? 3.957 2.121 -8.830 1.00 77.25 91 SER A CA 1
ATOM 699 C C . SER A 1 91 ? 5.130 3.094 -9.048 1.00 77.25 91 SER A C 1
ATOM 701 O O . SER A 1 91 ? 5.015 4.215 -8.542 1.00 77.25 91 SER A O 1
ATOM 703 N N . PRO A 1 92 ? 6.210 2.775 -9.802 1.00 77.69 92 PRO A N 1
ATOM 704 C CA . PRO A 1 92 ? 7.302 3.727 -10.018 1.00 77.69 92 PRO A CA 1
ATOM 705 C C . PRO A 1 92 ? 6.834 4.963 -10.796 1.00 77.69 92 PRO A C 1
ATOM 707 O O . PRO A 1 92 ? 7.157 6.086 -10.414 1.00 77.69 92 PRO A O 1
ATOM 710 N N . TYR A 1 93 ? 5.981 4.781 -11.806 1.00 78.12 93 TYR A N 1
ATOM 711 C CA . TYR A 1 93 ? 5.423 5.882 -12.596 1.00 78.12 93 TYR A CA 1
ATOM 712 C C . TYR A 1 93 ? 4.474 6.762 -11.777 1.00 78.12 93 TYR A C 1
ATOM 714 O O . TYR A 1 93 ? 4.566 7.989 -11.826 1.00 78.12 93 TYR A O 1
ATOM 722 N N . LYS A 1 94 ? 3.598 6.155 -10.961 1.00 78.44 94 LYS A N 1
ATOM 723 C CA . LYS A 1 94 ? 2.715 6.900 -10.046 1.00 78.44 94 LYS A CA 1
ATOM 724 C C . LYS A 1 94 ? 3.523 7.702 -9.015 1.00 78.44 94 LYS A C 1
ATOM 726 O O . LYS A 1 94 ? 3.168 8.844 -8.730 1.00 78.44 94 LYS A O 1
ATOM 731 N N . LYS A 1 95 ? 4.606 7.136 -8.466 1.00 81.25 95 LYS A N 1
ATOM 732 C CA . LYS A 1 95 ? 5.497 7.831 -7.518 1.00 81.25 95 LYS A CA 1
ATOM 733 C C . LYS A 1 95 ? 6.240 8.991 -8.176 1.00 81.25 95 LYS A C 1
ATOM 735 O O . LYS A 1 95 ? 6.271 10.073 -7.601 1.00 81.25 95 LYS A O 1
ATOM 740 N N . LEU A 1 96 ? 6.769 8.792 -9.383 1.00 78.31 96 LEU A N 1
ATOM 741 C CA . LEU A 1 96 ? 7.427 9.853 -10.143 1.00 78.31 96 LEU A CA 1
ATOM 742 C C . LEU A 1 96 ? 6.459 11.001 -10.454 1.00 78.31 96 LEU A C 1
ATOM 744 O O . LEU A 1 96 ? 6.793 12.157 -10.225 1.00 78.31 96 LEU A O 1
ATOM 748 N N . GLY A 1 97 ? 5.235 10.689 -10.889 1.00 79.94 97 GLY A N 1
ATOM 749 C CA . GLY A 1 97 ? 4.197 11.695 -11.115 1.00 79.94 97 GLY A CA 1
ATOM 750 C C . GLY A 1 97 ? 3.876 12.498 -9.852 1.00 79.94 97 GLY A C 1
ATOM 751 O O . GLY A 1 97 ? 3.866 13.723 -9.902 1.00 79.94 97 GLY A O 1
ATOM 752 N N . ARG A 1 98 ? 3.698 11.824 -8.704 1.00 80.94 98 ARG A N 1
ATOM 753 C CA . ARG A 1 98 ? 3.496 12.498 -7.407 1.00 80.94 98 ARG A CA 1
ATOM 754 C C . ARG A 1 98 ? 4.666 13.408 -7.048 1.00 80.94 98 ARG A C 1
ATOM 756 O O . ARG A 1 98 ? 4.428 14.545 -6.670 1.00 80.94 98 ARG A O 1
ATOM 763 N N . TRP A 1 99 ? 5.901 12.946 -7.229 1.00 83.19 99 TRP A N 1
ATOM 764 C CA . TRP A 1 99 ? 7.094 13.751 -6.972 1.00 83.19 99 TRP A CA 1
ATOM 765 C C . TRP A 1 99 ? 7.158 14.991 -7.873 1.00 83.19 99 TRP A C 1
ATOM 767 O O . TRP A 1 99 ? 7.430 16.086 -7.389 1.00 83.19 99 TRP A O 1
ATOM 777 N N . ILE A 1 100 ? 6.843 14.852 -9.167 1.00 79.12 100 ILE A N 1
ATOM 778 C CA . ILE A 1 100 ? 6.765 15.991 -10.094 1.00 79.12 100 ILE A CA 1
ATOM 779 C C . ILE A 1 100 ? 5.692 16.976 -9.621 1.00 79.12 100 ILE A C 1
ATOM 781 O O . ILE A 1 100 ? 5.961 18.170 -9.522 1.00 79.12 100 ILE A O 1
ATOM 785 N N . THR A 1 101 ? 4.498 16.491 -9.270 1.00 82.56 101 THR A N 1
ATOM 786 C CA . THR A 1 101 ? 3.420 17.338 -8.743 1.00 82.56 101 THR A CA 1
ATOM 787 C C . THR A 1 101 ? 3.826 18.033 -7.444 1.00 82.56 101 THR A C 1
ATOM 789 O O . THR A 1 101 ? 3.591 19.224 -7.304 1.00 82.56 101 THR A O 1
ATOM 792 N N . GLU A 1 102 ? 4.484 17.342 -6.514 1.00 85.12 102 GLU A N 1
ATOM 793 C CA . GLU A 1 102 ? 4.995 17.932 -5.273 1.00 85.12 102 GLU A CA 1
ATOM 794 C C . GLU A 1 102 ? 6.038 19.019 -5.542 1.00 85.12 102 GLU A C 1
ATOM 796 O O . GLU A 1 102 ? 6.015 20.061 -4.892 1.00 85.12 102 GLU A O 1
ATOM 801 N N . LYS A 1 103 ? 6.929 18.821 -6.518 1.00 80.94 103 LYS A N 1
ATOM 802 C CA . LYS A 1 103 ? 7.921 19.830 -6.913 1.00 80.94 103 LYS A CA 1
ATOM 803 C C . LYS A 1 103 ? 7.281 21.035 -7.596 1.00 80.94 103 LYS A C 1
ATOM 805 O O . LYS A 1 103 ? 7.694 22.155 -7.312 1.00 80.94 103 LYS A O 1
ATOM 810 N N . ILE A 1 104 ? 6.264 20.826 -8.433 1.00 80.12 104 ILE A N 1
ATOM 811 C CA . ILE A 1 104 ? 5.484 21.908 -9.052 1.00 80.12 104 ILE A CA 1
ATOM 812 C C . ILE A 1 104 ? 4.713 22.681 -7.984 1.00 80.12 104 ILE A C 1
ATOM 814 O O . ILE A 1 104 ? 4.797 23.903 -7.951 1.00 80.12 104 ILE A O 1
ATOM 818 N N . ASN A 1 105 ? 4.024 21.985 -7.079 1.00 83.25 105 ASN A N 1
ATOM 819 C CA . ASN A 1 105 ? 3.284 22.606 -5.985 1.00 83.25 105 ASN A CA 1
ATOM 820 C C . ASN A 1 105 ? 4.226 23.394 -5.074 1.00 83.25 105 ASN A C 1
ATOM 822 O O . ASN A 1 105 ? 3.944 24.542 -4.764 1.00 83.25 105 ASN A O 1
ATOM 826 N N . LYS A 1 106 ? 5.386 22.829 -4.718 1.00 80.69 106 LYS A N 1
ATOM 827 C CA . LYS A 1 106 ? 6.393 23.532 -3.919 1.00 80.69 106 LYS A CA 1
ATOM 828 C C . LYS A 1 106 ? 6.929 24.772 -4.640 1.00 80.69 106 LYS A C 1
ATOM 830 O O . LYS A 1 106 ? 7.011 25.829 -4.033 1.00 80.69 106 LYS A O 1
ATOM 835 N N . ALA A 1 107 ? 7.213 24.681 -5.940 1.00 75.38 107 ALA A N 1
ATOM 836 C CA . ALA A 1 107 ? 7.630 25.833 -6.740 1.00 75.38 107 ALA A CA 1
ATOM 837 C C . ALA A 1 107 ? 6.523 26.894 -6.889 1.00 75.38 107 ALA A C 1
ATOM 839 O O . ALA A 1 107 ? 6.830 28.084 -6.961 1.00 75.38 107 ALA A O 1
ATOM 840 N N . ALA A 1 108 ? 5.252 26.483 -6.925 1.00 72.62 108 ALA A N 1
ATOM 841 C CA . ALA A 1 108 ? 4.104 27.382 -6.926 1.00 72.62 108 ALA A CA 1
ATOM 842 C C . ALA A 1 108 ? 3.973 28.105 -5.578 1.00 72.62 108 ALA A C 1
ATOM 844 O O . ALA A 1 108 ? 3.918 29.328 -5.567 1.00 72.62 108 ALA A O 1
ATOM 845 N N . THR A 1 109 ? 4.062 27.392 -4.452 1.00 73.75 109 THR A N 1
ATOM 846 C CA . THR A 1 109 ? 4.044 27.986 -3.103 1.00 73.75 109 THR A CA 1
ATOM 847 C C . THR A 1 109 ? 5.262 28.890 -2.847 1.00 73.75 109 THR A C 1
ATOM 849 O O . THR A 1 109 ? 5.144 29.951 -2.233 1.00 73.75 109 THR A O 1
ATOM 852 N N . ASP A 1 110 ? 6.440 28.536 -3.370 1.00 71.19 110 ASP A N 1
ATOM 853 C CA . ASP A 1 110 ? 7.650 29.369 -3.295 1.00 71.19 110 ASP A CA 1
ATOM 854 C C . ASP A 1 110 ? 7.548 30.629 -4.184 1.00 71.19 110 ASP A C 1
ATOM 856 O O . ASP A 1 110 ? 8.139 31.663 -3.868 1.00 71.19 110 ASP A O 1
ATOM 860 N N . LYS A 1 111 ? 6.792 30.580 -5.292 1.00 61.16 111 LYS A N 1
ATOM 861 C CA . LYS A 1 111 ? 6.467 31.761 -6.114 1.00 61.16 111 LYS A CA 1
ATOM 862 C C . LYS A 1 111 ? 5.379 32.620 -5.480 1.00 61.16 111 LYS A C 1
ATOM 864 O O . LYS A 1 111 ? 5.532 33.835 -5.463 1.00 61.16 111 LYS A O 1
ATOM 869 N N . GLU A 1 112 ? 4.331 32.019 -4.927 1.00 59.53 112 GLU A N 1
ATOM 870 C CA . GLU 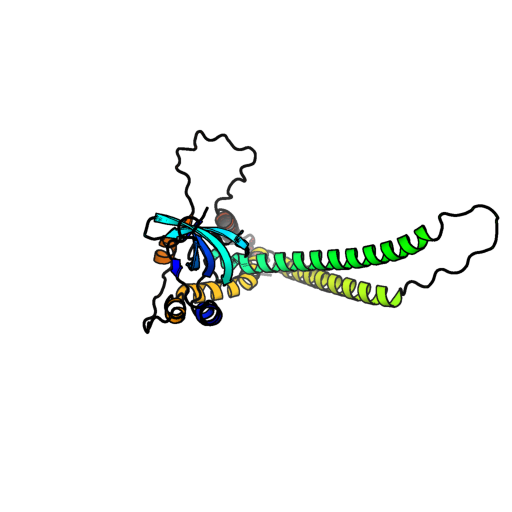A 1 112 ? 3.274 32.728 -4.202 1.00 59.53 112 GLU A CA 1
ATOM 871 C C . GLU A 1 112 ? 3.840 33.437 -2.974 1.00 59.53 112 GLU A C 1
ATOM 873 O O . GLU A 1 112 ? 3.590 34.617 -2.794 1.00 59.53 112 GLU A O 1
ATOM 878 N N . SER A 1 113 ? 4.705 32.798 -2.183 1.00 61.66 113 SER A N 1
ATOM 879 C CA . SER A 1 113 ? 5.353 33.463 -1.042 1.00 61.66 113 SER A CA 1
ATOM 880 C C . SER A 1 113 ? 6.285 34.619 -1.441 1.00 61.66 113 SER A C 1
ATOM 882 O O . SER A 1 113 ? 6.461 35.544 -0.649 1.00 61.66 113 SER A O 1
ATOM 884 N N . LYS A 1 114 ? 6.856 34.614 -2.655 1.00 60.75 114 LYS A N 1
ATOM 885 C CA . LYS A 1 114 ? 7.595 35.762 -3.216 1.00 60.75 114 LYS A CA 1
ATOM 886 C C . LYS A 1 114 ? 6.652 36.864 -3.701 1.00 60.75 114 LYS A C 1
ATOM 888 O O . LYS A 1 114 ? 6.848 38.011 -3.329 1.00 60.75 114 LYS A O 1
ATOM 893 N N . ILE A 1 115 ? 5.590 36.515 -4.426 1.00 57.50 115 ILE A N 1
ATOM 894 C CA . ILE A 1 115 ? 4.576 37.465 -4.910 1.00 57.50 115 ILE A CA 1
ATOM 895 C C . ILE A 1 115 ? 3.825 38.119 -3.739 1.00 57.50 115 ILE A C 1
ATOM 897 O O . ILE A 1 115 ? 3.599 39.320 -3.766 1.00 57.50 115 ILE A O 1
ATOM 901 N N . THR A 1 116 ? 3.501 37.384 -2.673 1.00 56.25 116 THR A N 1
ATOM 902 C CA . THR A 1 116 ? 2.873 37.935 -1.460 1.00 56.25 116 THR A CA 1
ATOM 903 C C . THR A 1 116 ? 3.829 38.847 -0.687 1.00 56.25 116 THR A C 1
ATOM 905 O O . THR A 1 116 ? 3.376 39.841 -0.125 1.00 56.25 116 THR A O 1
ATOM 908 N N . LYS A 1 117 ? 5.144 38.569 -0.690 1.00 55.66 117 LYS A N 1
ATOM 909 C CA . LYS A 1 117 ? 6.178 39.476 -0.149 1.00 55.66 117 LYS A CA 1
ATOM 910 C C . LYS A 1 117 ? 6.336 40.746 -0.993 1.00 55.66 117 LYS A C 1
ATOM 912 O O . LYS A 1 117 ? 6.451 41.829 -0.430 1.00 55.66 117 LYS A O 1
ATOM 917 N N . ASP A 1 118 ? 6.267 40.633 -2.317 1.00 55.91 118 ASP A N 1
ATOM 918 C CA . ASP A 1 118 ? 6.312 41.782 -3.228 1.00 55.91 118 ASP A CA 1
ATOM 919 C C . ASP A 1 118 ? 5.011 42.610 -3.173 1.00 55.91 118 ASP A C 1
ATOM 921 O O . ASP A 1 118 ? 5.053 43.835 -3.262 1.00 55.91 118 ASP A O 1
ATOM 925 N N . LEU A 1 119 ? 3.856 41.973 -2.943 1.00 45.19 119 LEU A N 1
ATOM 926 C CA . LEU A 1 119 ? 2.559 42.633 -2.742 1.00 45.19 119 LEU A CA 1
ATOM 927 C C . LEU A 1 119 ? 2.447 43.300 -1.370 1.00 45.19 119 LEU A C 1
ATOM 929 O O . LEU A 1 119 ? 1.888 44.387 -1.294 1.00 45.19 119 LEU A O 1
ATOM 933 N N . THR A 1 120 ? 2.992 42.723 -0.295 1.00 50.59 120 THR A N 1
ATOM 934 C CA . THR A 1 120 ? 3.065 43.415 1.009 1.00 50.59 120 THR A CA 1
ATOM 935 C C . THR A 1 120 ? 4.030 44.601 0.944 1.00 50.59 120 THR A C 1
ATOM 937 O O . THR A 1 120 ? 3.650 45.699 1.338 1.00 50.59 120 THR A O 1
ATOM 940 N N . ALA A 1 121 ? 5.188 44.453 0.290 1.00 48.66 121 ALA A N 1
ATOM 941 C CA . ALA A 1 121 ? 6.096 45.571 0.011 1.00 48.66 121 ALA A CA 1
ATOM 942 C C . ALA A 1 121 ? 5.502 46.635 -0.944 1.00 48.66 121 ALA A C 1
ATOM 944 O O . ALA A 1 121 ? 5.878 47.807 -0.881 1.00 48.66 121 ALA A O 1
ATOM 945 N N . GLY A 1 122 ? 4.581 46.247 -1.833 1.00 45.00 122 GLY A N 1
ATOM 946 C CA . GLY A 1 122 ? 3.821 47.145 -2.707 1.00 45.00 122 GLY A CA 1
ATOM 947 C C . GLY A 1 122 ? 2.634 47.823 -2.015 1.00 45.00 122 GLY A C 1
ATOM 948 O O . GLY A 1 122 ? 2.336 48.975 -2.318 1.00 45.00 122 GLY A O 1
ATOM 949 N N . THR A 1 123 ? 2.000 47.157 -1.046 1.00 39.09 123 THR A N 1
ATOM 950 C CA . THR A 1 123 ? 0.860 47.689 -0.279 1.00 39.09 123 THR A CA 1
ATOM 951 C C . THR A 1 123 ? 1.326 48.683 0.787 1.00 39.09 123 THR A C 1
ATOM 953 O O . THR A 1 123 ? 0.715 49.742 0.913 1.00 39.09 123 THR A O 1
ATOM 956 N N . ASP A 1 124 ? 2.471 48.443 1.439 1.00 39.97 124 ASP A N 1
ATOM 957 C CA . ASP A 1 124 ? 3.116 49.435 2.318 1.00 39.97 124 ASP A CA 1
ATOM 958 C C . ASP A 1 124 ? 3.536 50.703 1.547 1.00 39.97 124 ASP A C 1
ATOM 960 O O . ASP A 1 124 ? 3.500 51.812 2.079 1.00 39.97 124 ASP A O 1
ATOM 964 N N . LYS A 1 125 ? 3.867 50.572 0.253 1.00 42.75 125 LYS A N 1
ATOM 965 C CA . LYS A 1 125 ? 4.167 51.712 -0.632 1.00 42.75 125 LYS A CA 1
ATOM 966 C C . LYS A 1 125 ? 2.922 52.401 -1.207 1.00 42.75 125 LYS A C 1
ATOM 968 O O . LYS A 1 125 ? 3.009 53.574 -1.562 1.00 42.75 125 LYS A O 1
ATOM 973 N N . MET A 1 126 ? 1.776 51.720 -1.287 1.00 36.28 126 MET A N 1
ATOM 974 C CA . MET A 1 126 ? 0.510 52.304 -1.762 1.00 36.28 126 MET A CA 1
ATOM 975 C C . MET A 1 126 ? -0.313 52.958 -0.643 1.00 36.28 126 MET A C 1
ATOM 977 O O . MET A 1 126 ? -0.967 53.966 -0.902 1.00 36.28 126 MET A O 1
ATOM 981 N N . MET A 1 127 ? -0.241 52.470 0.603 1.00 34.94 127 MET A N 1
ATOM 982 C CA . MET A 1 127 ? -0.867 53.148 1.752 1.00 34.94 127 MET A CA 1
ATOM 983 C C . MET A 1 127 ? -0.152 54.447 2.154 1.00 34.94 127 MET A C 1
ATOM 985 O O . MET A 1 127 ? -0.771 55.314 2.765 1.00 34.94 127 MET A O 1
ATOM 989 N N . ALA A 1 128 ? 1.111 54.633 1.762 1.00 37.34 128 ALA A N 1
ATOM 990 C CA . ALA A 1 128 ? 1.868 55.851 2.049 1.00 37.34 128 ALA A CA 1
ATOM 991 C C . ALA A 1 128 ? 1.537 57.049 1.127 1.00 37.34 128 ALA A C 1
ATOM 993 O O . ALA A 1 128 ? 2.012 58.148 1.397 1.00 37.34 128 ALA A O 1
ATOM 994 N N . ASN A 1 129 ? 0.737 56.873 0.062 1.00 35.38 129 ASN A N 1
ATOM 995 C CA . ASN A 1 129 ? 0.568 57.894 -0.989 1.00 35.38 129 ASN A CA 1
ATOM 996 C C . ASN A 1 129 ? -0.884 58.329 -1.288 1.00 35.38 129 ASN A C 1
ATOM 998 O O . ASN A 1 129 ? -1.143 58.951 -2.318 1.00 35.38 129 ASN A O 1
ATOM 1002 N N . ALA A 1 130 ? -1.837 58.091 -0.382 1.00 30.33 130 ALA A N 1
ATOM 1003 C CA . ALA A 1 130 ? -3.205 58.621 -0.489 1.00 30.33 130 ALA A CA 1
ATOM 1004 C C . ALA A 1 130 ? -3.339 60.047 0.092 1.00 30.33 130 ALA A C 1
ATOM 1006 O O . ALA A 1 130 ? -4.198 60.319 0.929 1.00 30.33 130 ALA A O 1
ATOM 1007 N N . GLY A 1 131 ? -2.486 60.977 -0.344 1.00 32.34 131 GLY A N 1
ATOM 1008 C CA . GLY A 1 131 ? -2.568 62.365 0.101 1.00 32.34 131 GLY A CA 1
ATOM 1009 C C . GLY A 1 131 ? -1.616 63.314 -0.618 1.00 32.34 131 GLY A C 1
ATOM 1010 O O . GLY A 1 131 ? -0.485 63.485 -0.179 1.00 32.34 131 GLY A O 1
ATOM 1011 N N . LYS A 1 132 ? -2.168 64.032 -1.608 1.00 26.47 132 LYS A N 1
ATOM 1012 C CA . LYS A 1 132 ? -1.699 65.285 -2.242 1.00 26.47 132 LYS A CA 1
ATOM 1013 C C . LYS A 1 132 ? -0.993 65.170 -3.606 1.00 26.47 132 LYS A C 1
ATOM 1015 O O . LYS A 1 132 ? -0.033 64.446 -3.821 1.00 26.47 132 LYS A O 1
ATOM 1020 N N . THR A 1 133 ? -1.474 66.014 -4.510 1.00 22.03 133 THR A N 1
ATOM 1021 C CA . THR A 1 133 ? -0.917 66.437 -5.806 1.00 22.03 133 THR A CA 1
ATOM 1022 C C . THR A 1 133 ? -1.079 67.975 -5.838 1.00 22.03 133 THR A C 1
ATOM 1024 O O . THR A 1 133 ? -1.986 68.435 -5.133 1.00 22.03 133 THR A O 1
ATOM 1027 N N . PRO A 1 134 ? -0.346 68.807 -6.622 1.00 38.97 134 PRO A N 1
ATOM 1028 C CA . PRO A 1 134 ? 0.829 68.587 -7.496 1.00 38.97 134 PRO A CA 1
ATOM 1029 C C . PRO A 1 134 ? 2.015 69.570 -7.277 1.00 38.97 134 PRO A C 1
ATOM 1031 O O . PRO A 1 134 ? 1.809 70.713 -6.888 1.00 38.97 134 PRO A O 1
ATOM 1034 N N . ALA A 1 135 ? 3.232 69.187 -7.693 1.00 23.06 135 ALA A N 1
ATOM 1035 C CA . ALA A 1 135 ? 4.209 70.077 -8.357 1.00 23.06 135 ALA A CA 1
ATOM 1036 C C . ALA A 1 135 ? 5.342 69.251 -9.015 1.00 23.06 135 ALA A C 1
ATOM 1038 O O . ALA A 1 135 ? 5.820 68.280 -8.436 1.00 23.06 135 ALA A O 1
ATOM 1039 N N . ALA A 1 136 ? 5.754 69.629 -10.227 1.00 26.75 136 ALA A N 1
ATOM 1040 C CA . ALA A 1 136 ? 6.841 69.031 -11.024 1.00 26.75 136 ALA A CA 1
ATOM 1041 C C . ALA A 1 136 ? 8.102 69.937 -10.999 1.00 26.75 136 ALA A C 1
ATOM 1043 O O . ALA A 1 136 ? 7.958 71.083 -10.572 1.00 26.75 136 ALA A O 1
ATOM 1044 N N . PRO A 1 137 ? 9.277 69.581 -11.581 1.00 45.44 137 PRO A N 1
ATOM 1045 C CA . PRO A 1 137 ? 9.907 68.274 -11.868 1.00 45.44 137 PRO A CA 1
ATOM 1046 C C . PRO A 1 137 ? 11.393 68.183 -11.391 1.00 45.44 137 PRO A C 1
ATOM 1048 O O . PRO A 1 137 ? 12.100 69.186 -11.363 1.00 45.44 137 PRO A O 1
ATOM 1051 N N . ALA A 1 138 ? 11.931 66.981 -11.120 1.00 26.62 138 ALA A N 1
ATOM 1052 C CA . ALA A 1 138 ? 13.387 66.724 -11.132 1.00 26.62 138 ALA A CA 1
ATOM 1053 C C . ALA A 1 138 ? 13.727 65.233 -11.367 1.00 26.62 138 ALA A C 1
ATOM 1055 O O . ALA A 1 138 ? 12.944 64.345 -11.047 1.00 26.62 138 ALA A O 1
ATOM 1056 N N . ALA A 1 139 ? 14.894 65.017 -11.977 1.00 28.03 139 ALA A N 1
ATOM 1057 C CA . ALA A 1 139 ? 15.423 63.841 -12.683 1.00 28.03 139 ALA A CA 1
ATOM 1058 C C . ALA A 1 139 ? 15.636 62.544 -11.839 1.00 28.03 139 ALA A C 1
ATOM 1060 O O . ALA A 1 139 ? 15.555 62.581 -10.612 1.00 28.03 139 ALA A O 1
ATOM 1061 N N . PRO A 1 140 ? 15.887 61.377 -12.482 1.00 38.59 140 PRO A N 1
ATOM 1062 C CA . PRO A 1 140 ? 15.560 60.049 -11.960 1.00 38.59 140 PRO A CA 1
ATOM 1063 C C . PRO A 1 140 ? 16.613 59.507 -10.984 1.00 38.59 140 PRO A C 1
ATOM 1065 O O . PRO A 1 140 ? 17.792 59.405 -11.318 1.00 38.59 140 PRO A O 1
ATOM 1068 N N . ALA A 1 141 ? 16.181 59.090 -9.792 1.00 30.70 141 ALA A N 1
ATOM 1069 C CA . ALA A 1 141 ? 17.034 58.375 -8.849 1.00 30.70 141 ALA A CA 1
ATOM 1070 C C . ALA A 1 141 ? 16.905 56.857 -9.048 1.00 30.70 141 ALA A C 1
ATOM 1072 O O . ALA A 1 141 ? 15.814 56.288 -9.008 1.00 30.70 141 ALA A O 1
ATOM 1073 N N . ALA A 1 142 ? 18.064 56.251 -9.293 1.00 37.50 142 ALA A N 1
ATOM 1074 C CA . ALA A 1 142 ? 18.337 54.854 -9.587 1.00 37.50 142 ALA A CA 1
ATOM 1075 C C . ALA A 1 142 ? 17.475 53.835 -8.821 1.00 37.50 142 ALA A C 1
ATOM 1077 O O . ALA A 1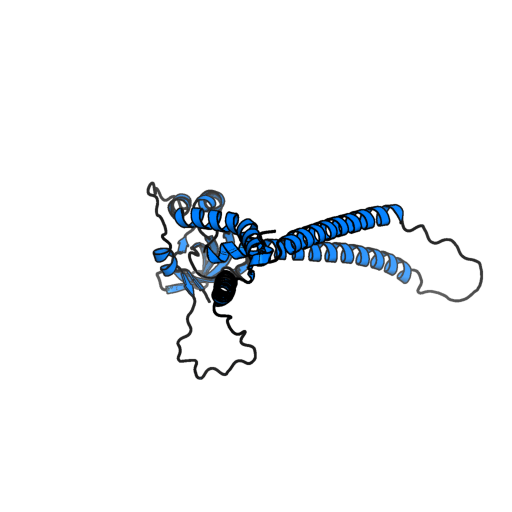 142 ? 17.420 53.815 -7.589 1.00 37.50 142 ALA A O 1
ATOM 1078 N N . ALA A 1 143 ? 16.882 52.917 -9.586 1.00 40.88 143 ALA A N 1
ATOM 1079 C CA . ALA A 1 143 ? 16.353 51.667 -9.071 1.00 40.88 143 ALA A CA 1
ATOM 1080 C C . ALA A 1 143 ? 17.477 50.892 -8.365 1.00 40.88 143 ALA A C 1
ATOM 1082 O O . ALA A 1 143 ? 18.551 50.681 -8.929 1.00 40.88 143 ALA A O 1
ATOM 1083 N N . GLN A 1 144 ? 17.215 50.474 -7.127 1.00 42.25 144 GLN A N 1
ATOM 1084 C CA . GLN A 1 144 ? 18.082 49.564 -6.383 1.00 42.25 144 GLN A CA 1
ATOM 1085 C C . GLN A 1 144 ? 18.351 48.312 -7.237 1.00 42.25 144 GLN A C 1
ATOM 1087 O O . GLN A 1 144 ? 17.405 47.798 -7.847 1.00 42.25 144 GLN A O 1
ATOM 1092 N N . PRO A 1 145 ? 19.597 47.812 -7.311 1.00 41.72 145 PRO A N 1
ATOM 1093 C CA . PRO A 1 145 ? 19.914 46.680 -8.161 1.00 41.72 145 PRO A CA 1
ATOM 1094 C C . PRO A 1 145 ? 19.175 45.459 -7.620 1.00 41.72 145 PRO A C 1
ATOM 1096 O O . PRO A 1 145 ? 19.474 44.961 -6.535 1.00 41.72 145 PRO A O 1
ATOM 1099 N N . PHE A 1 146 ? 18.206 44.959 -8.383 1.00 49.72 146 PHE A N 1
ATOM 1100 C CA . PHE A 1 146 ? 17.791 43.573 -8.240 1.00 49.72 146 PHE A CA 1
ATOM 1101 C C . PHE A 1 146 ? 19.061 42.730 -8.366 1.00 49.72 146 PHE A C 1
ATOM 1103 O O . PHE A 1 146 ? 19.827 42.912 -9.310 1.00 49.72 146 PHE A O 1
ATOM 1110 N N . ASP A 1 147 ? 19.321 41.875 -7.378 1.00 54.25 147 ASP A N 1
ATOM 1111 C CA . ASP A 1 147 ? 20.549 41.084 -7.241 1.00 54.25 147 ASP A CA 1
ATOM 1112 C C . ASP A 1 147 ? 20.587 39.987 -8.327 1.00 54.25 147 ASP A C 1
ATOM 1114 O O . ASP A 1 147 ? 20.365 38.797 -8.085 1.00 54.25 147 ASP A O 1
ATOM 1118 N N . ILE A 1 148 ? 20.792 40.424 -9.573 1.00 55.91 148 ILE A N 1
ATOM 1119 C CA . ILE A 1 148 ? 20.803 39.635 -10.807 1.00 55.91 148 ILE A CA 1
ATOM 1120 C C . ILE A 1 148 ? 21.839 38.520 -10.702 1.00 55.91 148 ILE A C 1
ATOM 1122 O O . ILE A 1 148 ? 21.622 37.466 -11.275 1.00 55.91 148 ILE A O 1
ATOM 1126 N N . ALA A 1 149 ? 22.909 38.680 -9.920 1.00 52.59 149 ALA A N 1
ATOM 1127 C CA . ALA A 1 149 ? 23.901 37.633 -9.697 1.00 52.59 149 ALA A CA 1
ATOM 1128 C C . ALA A 1 149 ? 23.325 36.429 -8.925 1.00 52.59 149 ALA A C 1
ATOM 1130 O O . ALA A 1 149 ? 23.518 35.284 -9.340 1.00 52.59 149 ALA A O 1
ATOM 1131 N N . LYS A 1 150 ? 22.550 36.657 -7.852 1.00 56.66 150 LYS A N 1
ATOM 1132 C CA . LYS A 1 150 ? 21.874 35.570 -7.115 1.00 56.66 150 LYS A CA 1
ATOM 1133 C C . LYS A 1 150 ? 20.759 34.922 -7.932 1.00 56.66 150 LYS A C 1
ATOM 1135 O O . LYS A 1 150 ? 20.602 33.702 -7.891 1.00 56.66 150 LYS A O 1
ATOM 1140 N N . PHE A 1 151 ? 20.009 35.709 -8.705 1.00 55.81 151 PHE A N 1
ATOM 1141 C CA . PHE A 1 151 ? 18.983 35.168 -9.598 1.00 55.81 151 PHE A CA 1
ATOM 1142 C C . PHE A 1 151 ? 19.596 34.419 -10.787 1.00 55.81 151 PHE A C 1
ATOM 1144 O O . PHE A 1 151 ? 19.173 33.300 -11.051 1.00 55.81 151 PHE A O 1
ATOM 1151 N N . CYS A 1 152 ? 20.636 34.943 -11.436 1.00 58.94 152 CYS A N 1
ATOM 1152 C CA . CYS A 1 152 ? 21.388 34.244 -12.479 1.00 58.94 152 CYS A CA 1
ATOM 1153 C C . CYS A 1 152 ? 22.001 32.950 -11.957 1.00 58.94 152 CYS A C 1
ATOM 1155 O O . CYS A 1 152 ? 21.954 31.965 -12.674 1.00 58.94 152 CYS A O 1
ATOM 1157 N N . GLY A 1 153 ? 22.504 32.894 -10.720 1.00 57.53 153 GLY A N 1
ATOM 1158 C CA . GLY A 1 153 ? 23.000 31.644 -10.133 1.00 57.53 153 GLY A CA 1
ATOM 1159 C C . GLY A 1 153 ? 21.911 30.571 -10.003 1.00 57.53 153 GLY A C 1
ATOM 1160 O O . GLY A 1 153 ? 22.131 29.412 -10.350 1.00 57.53 153 GLY A O 1
ATOM 1161 N N . ILE A 1 154 ? 20.705 30.954 -9.574 1.00 63.47 154 ILE A N 1
ATOM 1162 C CA . ILE A 1 154 ? 19.563 30.034 -9.435 1.00 63.47 154 ILE A CA 1
ATOM 1163 C C . ILE A 1 154 ? 18.979 29.658 -10.807 1.00 63.47 154 ILE A C 1
ATOM 1165 O O . ILE A 1 154 ? 18.676 28.490 -11.044 1.00 63.47 154 ILE A O 1
ATOM 1169 N N . PHE A 1 155 ? 18.854 30.611 -11.734 1.00 57.38 155 PHE A N 1
ATOM 1170 C CA . PHE A 1 155 ? 18.392 30.359 -13.102 1.00 57.38 155 PHE A CA 1
ATOM 1171 C C . PHE A 1 155 ? 19.414 29.566 -13.921 1.00 57.38 155 PHE A C 1
ATOM 1173 O O . PHE A 1 155 ? 19.008 28.717 -14.706 1.00 57.38 155 PHE A O 1
ATOM 1180 N N . ALA A 1 156 ? 20.714 29.758 -13.697 1.00 65.56 156 ALA A N 1
ATOM 1181 C CA . ALA A 1 156 ? 21.768 28.936 -14.280 1.00 65.56 156 ALA A CA 1
ATOM 1182 C C . ALA A 1 156 ? 21.749 27.526 -13.687 1.00 65.56 156 ALA A C 1
ATOM 1184 O O . ALA A 1 156 ? 21.854 26.569 -14.438 1.00 65.56 156 ALA A O 1
ATOM 1185 N N . ALA A 1 157 ? 21.533 27.359 -12.379 1.00 61.38 157 ALA A N 1
ATOM 1186 C CA . ALA A 1 157 ? 21.402 26.033 -11.774 1.00 61.38 157 ALA A CA 1
ATOM 1187 C C . ALA A 1 157 ? 20.164 25.273 -12.289 1.00 61.38 157 ALA A C 1
ATOM 1189 O O . ALA A 1 157 ? 20.257 24.091 -12.617 1.00 61.38 157 ALA A O 1
ATOM 1190 N N . ILE A 1 158 ? 19.016 25.948 -12.422 1.00 58.09 158 ILE A N 1
ATOM 1191 C CA . ILE A 1 158 ? 17.792 25.363 -12.997 1.00 58.09 158 ILE A CA 1
ATOM 1192 C C . ILE A 1 158 ? 17.963 25.114 -14.503 1.00 58.09 158 ILE A C 1
ATOM 1194 O O . ILE A 1 158 ? 17.579 24.056 -14.993 1.00 58.09 158 ILE A O 1
ATOM 1198 N N . GLY A 1 159 ? 18.576 26.047 -15.233 1.00 64.19 159 GLY A N 1
ATOM 1199 C CA . GLY A 1 159 ? 18.857 25.935 -16.665 1.00 64.19 159 GLY A CA 1
ATOM 1200 C C . GLY A 1 159 ? 19.846 24.816 -16.983 1.00 64.19 159 GLY A C 1
ATOM 1201 O O . GLY A 1 159 ? 19.621 24.054 -17.916 1.00 64.19 159 GLY A O 1
ATOM 1202 N N . MET A 1 160 ? 20.875 24.639 -16.153 1.00 70.56 160 MET A N 1
ATOM 1203 C CA . MET A 1 160 ? 21.802 23.510 -16.213 1.00 70.56 160 MET A CA 1
ATOM 1204 C C . MET A 1 160 ? 21.082 22.206 -15.870 1.00 70.56 160 MET A C 1
ATOM 1206 O O . MET A 1 160 ? 21.227 21.240 -16.603 1.00 70.56 160 MET A O 1
ATOM 1210 N N . ALA A 1 161 ? 20.249 22.160 -14.824 1.00 63.38 161 ALA A N 1
ATOM 1211 C CA . ALA A 1 161 ? 19.491 20.953 -14.475 1.00 63.38 161 ALA A CA 1
ATOM 1212 C C . ALA A 1 161 ? 18.524 20.516 -15.593 1.00 63.38 161 ALA A C 1
ATOM 1214 O O . ALA A 1 161 ? 18.458 19.334 -15.925 1.00 63.38 161 ALA A O 1
ATOM 1215 N N . ILE A 1 162 ? 17.816 21.462 -16.216 1.00 65.06 162 ILE A N 1
ATOM 1216 C CA . ILE A 1 162 ? 16.954 21.196 -17.377 1.00 65.06 162 ILE A CA 1
ATOM 1217 C C . ILE A 1 162 ? 17.802 20.825 -18.602 1.00 65.06 162 ILE A C 1
ATOM 1219 O O . ILE A 1 162 ? 17.432 19.914 -19.337 1.00 65.06 162 ILE A O 1
ATOM 1223 N N . GLY A 1 163 ? 18.959 21.464 -18.791 1.00 68.94 163 GLY A N 1
ATOM 1224 C CA . GLY A 1 163 ? 19.918 21.153 -19.851 1.00 68.94 163 GLY A CA 1
ATOM 1225 C C . GLY A 1 163 ? 20.513 19.749 -19.735 1.00 68.94 163 GLY A C 1
ATOM 1226 O O . GLY A 1 163 ? 20.602 19.047 -20.736 1.00 68.94 163 GLY A O 1
ATOM 1227 N N . TYR A 1 164 ? 20.830 19.285 -18.524 1.00 73.25 164 TYR A N 1
ATOM 1228 C CA . TYR A 1 164 ? 21.292 17.919 -18.268 1.00 73.25 164 TYR A CA 1
ATOM 1229 C C . TYR A 1 164 ? 20.185 16.887 -18.500 1.00 73.25 164 TYR A C 1
ATOM 1231 O O . TYR A 1 164 ? 20.452 15.838 -19.079 1.00 73.25 164 TYR A O 1
ATOM 1239 N N . ILE A 1 165 ? 18.937 17.183 -18.116 1.00 65.94 165 ILE A N 1
ATOM 1240 C CA . ILE A 1 165 ? 17.788 16.313 -18.423 1.00 65.94 165 ILE A CA 1
ATOM 1241 C C . ILE A 1 165 ? 17.535 16.276 -19.937 1.00 65.94 165 ILE A C 1
ATOM 1243 O O . ILE A 1 165 ? 17.298 15.205 -20.491 1.00 65.94 165 ILE A O 1
ATOM 1247 N N . GLY A 1 166 ? 17.629 17.422 -20.616 1.00 71.62 166 GLY A N 1
ATOM 1248 C CA . GLY A 1 166 ? 17.508 17.527 -22.069 1.00 71.62 166 GLY A CA 1
ATOM 1249 C C . GLY A 1 166 ? 18.611 16.765 -22.803 1.00 71.62 166 GLY A C 1
ATOM 1250 O O . GLY A 1 166 ? 18.310 16.002 -23.713 1.00 71.62 166 GLY A O 1
ATOM 1251 N N . GLY A 1 167 ? 19.862 16.904 -22.358 1.00 74.06 167 GLY A N 1
ATOM 1252 C CA . GLY A 1 167 ? 21.023 16.179 -22.877 1.00 74.06 167 GLY A CA 1
ATOM 1253 C C . GLY A 1 167 ? 20.936 14.672 -22.638 1.00 74.06 167 GLY A C 1
ATOM 1254 O O . GLY A 1 167 ? 21.238 13.880 -23.525 1.00 74.06 167 GLY A O 1
ATOM 1255 N N . PHE A 1 168 ? 20.455 14.256 -21.466 1.00 74.69 168 PHE A N 1
ATOM 1256 C CA . PHE A 1 168 ? 20.186 12.850 -21.184 1.00 74.69 168 PHE A CA 1
ATOM 1257 C C . PHE A 1 168 ? 19.084 12.300 -22.098 1.00 74.69 168 PHE A C 1
ATOM 1259 O O . PHE A 1 168 ? 19.259 11.237 -22.681 1.00 74.69 168 PHE A O 1
ATOM 1266 N N . LEU A 1 169 ? 17.978 13.028 -22.285 1.00 71.25 169 LEU A N 1
ATOM 1267 C CA . LEU A 1 169 ? 16.882 12.622 -23.173 1.00 71.25 169 LEU A CA 1
ATOM 1268 C C . LEU A 1 169 ? 17.310 12.543 -24.642 1.00 71.25 169 LEU A C 1
ATOM 1270 O O . LEU A 1 169 ? 16.880 11.625 -25.337 1.00 71.25 169 LEU A O 1
ATOM 1274 N N . THR A 1 170 ? 18.157 13.457 -25.123 1.00 75.44 170 THR A N 1
ATOM 1275 C CA . THR A 1 170 ? 18.668 13.414 -26.501 1.00 75.44 170 THR A CA 1
ATOM 1276 C C . THR A 1 170 ? 19.662 12.281 -26.708 1.00 75.44 170 THR A C 1
ATOM 1278 O O . THR A 1 170 ? 19.536 11.564 -27.696 1.00 75.44 170 THR A O 1
ATOM 1281 N N . GLN A 1 171 ? 20.584 12.046 -25.770 1.00 76.62 171 GLN A N 1
ATOM 1282 C CA . GLN A 1 171 ? 21.485 10.885 -25.809 1.00 76.62 171 GLN A CA 1
ATOM 1283 C C . GLN A 1 171 ? 20.708 9.565 -25.753 1.00 76.62 171 GLN A C 1
ATOM 1285 O O . GLN A 1 171 ? 21.010 8.622 -26.481 1.00 76.62 171 GLN A O 1
ATOM 1290 N N . PHE A 1 172 ? 19.656 9.514 -24.939 1.00 73.00 172 PHE A N 1
ATOM 1291 C CA . PHE A 1 172 ? 18.781 8.355 -24.833 1.00 73.00 172 PHE A CA 1
ATOM 1292 C C . PHE A 1 172 ? 17.967 8.131 -26.111 1.00 73.00 172 PHE A C 1
ATOM 1294 O O . PHE A 1 172 ? 17.863 7.004 -26.587 1.00 73.00 172 PHE A O 1
ATOM 1301 N N . ALA A 1 173 ? 17.436 9.199 -26.712 1.00 73.50 173 ALA A N 1
ATOM 1302 C CA . ALA A 1 173 ? 16.748 9.135 -27.997 1.00 73.50 173 ALA A CA 1
ATOM 1303 C C . ALA A 1 173 ? 17.697 8.705 -29.125 1.00 73.50 173 ALA A C 1
ATOM 1305 O O . ALA A 1 173 ? 17.324 7.872 -29.942 1.00 73.50 173 ALA A O 1
ATOM 1306 N N . GLN A 1 174 ? 18.935 9.203 -29.145 1.00 75.31 174 GLN A N 1
ATOM 1307 C CA . GLN A 1 174 ? 19.956 8.798 -30.115 1.00 75.31 174 GLN A CA 1
ATOM 1308 C C . GLN A 1 174 ? 20.356 7.327 -29.950 1.00 75.31 174 GLN A C 1
ATOM 1310 O O . GLN A 1 174 ? 20.398 6.607 -30.943 1.00 75.31 174 GLN A O 1
ATOM 1315 N N . GLY A 1 175 ? 20.578 6.858 -28.718 1.00 74.06 175 GLY A N 1
ATOM 1316 C CA . GLY A 1 175 ? 20.862 5.447 -28.431 1.00 74.06 175 GLY A CA 1
ATOM 1317 C C . GLY A 1 175 ? 19.686 4.510 -28.728 1.00 74.06 175 GLY A C 1
ATOM 1318 O O . GLY A 1 175 ? 19.883 3.341 -29.044 1.00 74.06 175 GLY A O 1
ATOM 1319 N N . LEU A 1 176 ? 18.452 5.017 -28.665 1.00 70.75 176 LEU A N 1
ATOM 1320 C CA . LEU A 1 176 ? 17.259 4.256 -29.024 1.00 70.75 176 LEU A CA 1
ATOM 1321 C C . LEU A 1 176 ? 17.018 4.225 -30.543 1.00 70.75 176 LEU A C 1
ATOM 1323 O O . LEU A 1 176 ? 16.581 3.206 -31.076 1.00 70.75 176 LEU A O 1
ATOM 1327 N N . LEU A 1 177 ? 17.336 5.317 -31.245 1.00 72.62 177 LEU A N 1
ATOM 1328 C CA . LEU A 1 177 ? 17.277 5.413 -32.706 1.00 72.62 177 LEU A CA 1
ATOM 1329 C C . LEU A 1 177 ? 18.396 4.608 -33.385 1.00 72.62 177 LEU A C 1
ATOM 1331 O O . LEU A 1 177 ? 18.157 4.023 -34.441 1.00 72.62 177 LEU A O 1
ATOM 1335 N N . SER A 1 178 ? 19.583 4.512 -32.774 1.00 71.19 178 SER A N 1
ATOM 1336 C CA . SER A 1 178 ? 20.701 3.711 -33.299 1.00 71.19 178 SER A CA 1
ATOM 1337 C C . SER A 1 178 ? 20.438 2.201 -33.269 1.00 71.19 178 SER A C 1
ATOM 1339 O O . SER A 1 178 ? 21.058 1.459 -34.026 1.00 71.19 178 SER A O 1
ATOM 1341 N N . LEU A 1 179 ? 19.478 1.742 -32.457 1.00 68.62 179 LEU A N 1
ATOM 1342 C CA . LEU A 1 179 ? 19.026 0.348 -32.424 1.00 68.62 179 LEU A CA 1
ATOM 1343 C C . LEU A 1 179 ? 18.174 -0.049 -33.648 1.00 68.62 179 LEU A C 1
ATOM 1345 O O . LEU A 1 179 ? 17.892 -1.234 -33.832 1.00 68.62 179 LEU A O 1
ATOM 1349 N N . GLY A 1 180 ? 17.759 0.905 -34.492 1.00 76.44 180 GLY A N 1
ATOM 1350 C CA . GLY A 1 180 ? 17.014 0.644 -35.727 1.00 76.44 180 GLY A CA 1
ATOM 1351 C C . GLY A 1 180 ? 15.768 -0.223 -35.500 1.00 76.44 180 GLY A C 1
ATOM 1352 O O . GLY A 1 180 ? 14.873 0.131 -34.737 1.00 76.44 180 GLY A O 1
ATOM 1353 N N . TRP A 1 181 ? 15.720 -1.393 -36.139 1.00 68.00 181 TRP A N 1
ATOM 1354 C CA . TRP A 1 181 ? 14.649 -2.392 -36.009 1.00 68.00 181 TRP A CA 1
ATOM 1355 C C . TRP A 1 181 ? 14.490 -2.974 -34.580 1.00 68.00 181 TRP A C 1
ATOM 1357 O O . TRP A 1 181 ? 13.400 -3.404 -34.206 1.00 68.00 181 TRP A O 1
ATOM 1367 N N . LEU A 1 182 ? 15.540 -2.948 -33.748 1.00 73.19 182 LEU A N 1
ATOM 1368 C CA . LEU A 1 182 ? 15.505 -3.410 -32.349 1.00 73.19 182 LEU A CA 1
ATOM 1369 C C . LEU A 1 182 ? 14.941 -2.358 -31.378 1.00 73.19 182 LEU A C 1
ATOM 1371 O O . LEU A 1 182 ? 14.780 -2.644 -30.191 1.00 73.19 182 LEU A O 1
ATOM 1375 N N . MET A 1 183 ? 14.605 -1.159 -31.860 1.00 73.75 183 MET A N 1
ATOM 1376 C CA . MET A 1 183 ? 13.987 -0.078 -31.086 1.00 73.75 183 MET A CA 1
ATOM 1377 C C . MET A 1 183 ? 12.827 -0.531 -30.172 1.00 73.75 183 MET A C 1
ATOM 1379 O O . MET A 1 183 ? 12.871 -0.216 -28.980 1.00 73.75 183 MET A O 1
ATOM 1383 N N . PRO A 1 184 ? 11.820 -1.307 -30.633 1.00 74.31 184 PRO A N 1
ATOM 1384 C CA . PRO A 1 184 ? 10.764 -1.814 -29.752 1.00 74.31 184 PRO A CA 1
ATOM 1385 C C . PRO A 1 184 ? 11.290 -2.703 -28.616 1.00 74.31 184 PRO A C 1
ATOM 1387 O O . PRO A 1 184 ? 10.787 -2.622 -27.496 1.00 74.31 184 PRO A O 1
ATOM 1390 N N . LEU A 1 185 ? 12.326 -3.511 -28.863 1.00 79.00 185 LEU A N 1
ATOM 1391 C CA . LEU A 1 185 ? 12.942 -4.362 -27.842 1.00 79.00 185 LEU A CA 1
ATOM 1392 C C . LEU A 1 185 ? 13.690 -3.523 -26.794 1.00 79.00 185 LEU A C 1
ATOM 1394 O O . LEU A 1 185 ? 13.580 -3.794 -25.600 1.00 79.00 185 LEU A O 1
ATOM 1398 N N . GLY A 1 186 ? 14.381 -2.465 -27.231 1.00 78.44 186 GLY A N 1
ATOM 1399 C CA . GLY A 1 186 ? 15.015 -1.485 -26.347 1.00 78.44 186 GLY A CA 1
ATOM 1400 C C . GLY A 1 186 ? 14.002 -0.781 -25.441 1.00 78.44 186 GLY A C 1
ATOM 1401 O O . GLY A 1 186 ? 14.202 -0.706 -24.230 1.00 78.44 186 GLY A O 1
ATOM 1402 N N . ILE A 1 187 ? 12.860 -0.353 -25.994 1.00 77.62 187 ILE A N 1
ATOM 1403 C CA . ILE A 1 187 ? 11.758 0.239 -25.217 1.00 77.62 187 ILE A CA 1
ATOM 1404 C C . ILE A 1 187 ? 11.256 -0.750 -24.158 1.00 77.62 187 ILE A C 1
ATOM 1406 O O . ILE A 1 187 ? 11.149 -0.392 -22.984 1.00 77.62 187 ILE A O 1
ATOM 1410 N N . ILE A 1 188 ? 10.993 -2.005 -24.536 1.00 76.69 188 ILE A N 1
ATOM 1411 C CA . ILE A 1 188 ? 10.550 -3.050 -23.600 1.00 76.69 188 ILE A CA 1
ATOM 1412 C C . ILE A 1 188 ? 11.594 -3.284 -22.501 1.00 76.69 188 ILE A C 1
ATOM 1414 O O . ILE A 1 188 ? 11.228 -3.374 -21.328 1.00 76.69 188 ILE A O 1
ATOM 1418 N N . ALA A 1 189 ? 12.881 -3.329 -22.851 1.00 79.12 189 ALA A N 1
ATOM 1419 C CA . ALA A 1 189 ? 13.967 -3.493 -21.892 1.00 79.12 189 ALA A CA 1
ATOM 1420 C C . ALA A 1 189 ? 14.002 -2.349 -20.869 1.00 79.12 189 ALA A C 1
ATOM 1422 O O . ALA A 1 189 ? 14.148 -2.606 -19.679 1.00 79.12 189 ALA A O 1
ATOM 1423 N N . ILE A 1 190 ? 13.781 -1.102 -21.294 1.00 81.06 190 ILE A N 1
ATOM 1424 C CA . ILE A 1 190 ? 13.707 0.063 -20.399 1.00 81.06 190 ILE A CA 1
ATOM 1425 C C . ILE A 1 190 ? 12.493 -0.031 -19.469 1.00 81.06 190 ILE A C 1
ATOM 1427 O O . ILE A 1 190 ? 12.618 0.175 -18.259 1.00 81.06 190 ILE A O 1
ATOM 1431 N N . PHE A 1 191 ? 11.319 -0.379 -20.005 1.00 78.94 191 PHE A N 1
ATOM 1432 C CA . PHE A 1 191 ? 10.126 -0.605 -19.185 1.00 78.94 191 PHE A CA 1
ATOM 1433 C C . PHE A 1 191 ? 10.370 -1.696 -18.142 1.00 78.94 191 PHE A C 1
ATOM 1435 O O . PHE A 1 191 ? 10.006 -1.521 -16.979 1.00 78.94 191 PHE A O 1
ATOM 1442 N N . LEU A 1 192 ? 11.011 -2.800 -18.523 1.00 81.50 192 LEU A N 1
ATOM 1443 C CA . LEU A 1 192 ? 11.312 -3.913 -17.629 1.00 81.50 192 LEU A CA 1
ATOM 1444 C C . LEU A 1 192 ? 12.428 -3.578 -16.629 1.00 81.50 192 LEU A C 1
ATOM 1446 O O . LEU A 1 192 ? 12.362 -4.022 -15.490 1.00 81.50 192 LEU A O 1
ATOM 1450 N N . LEU A 1 193 ? 13.399 -2.740 -16.994 1.00 84.25 193 LEU A N 1
ATOM 1451 C CA . LEU A 1 193 ? 14.439 -2.249 -16.086 1.00 84.25 193 LEU A CA 1
ATOM 1452 C C . LEU A 1 193 ? 13.842 -1.373 -14.973 1.00 84.25 193 LEU A C 1
ATOM 1454 O O . LEU A 1 193 ? 14.197 -1.516 -13.806 1.00 84.25 193 LEU A O 1
ATOM 1458 N N . ILE A 1 194 ? 12.908 -0.484 -15.323 1.00 83.25 194 ILE A N 1
ATOM 1459 C CA . ILE A 1 194 ? 12.259 0.426 -14.367 1.00 83.25 194 ILE A CA 1
ATOM 1460 C C . ILE A 1 194 ? 11.223 -0.324 -13.518 1.00 83.25 194 ILE A C 1
ATOM 1462 O O . ILE A 1 194 ? 11.151 -0.144 -12.300 1.00 83.25 194 ILE A O 1
ATOM 1466 N N . SER A 1 195 ? 10.399 -1.165 -14.146 1.00 81.75 195 SER A N 1
ATOM 1467 C CA . SER A 1 195 ? 9.296 -1.858 -13.469 1.00 81.75 195 SER A CA 1
ATOM 1468 C C . SER A 1 195 ? 9.713 -3.170 -12.798 1.00 81.75 195 SER A C 1
ATOM 1470 O O . SER A 1 195 ? 9.133 -3.542 -11.776 1.00 81.75 195 SER A O 1
ATOM 1472 N N . GLY A 1 196 ? 10.738 -3.851 -13.305 1.00 83.25 196 GLY A N 1
ATOM 1473 C CA . GLY A 1 196 ? 11.193 -5.167 -12.854 1.00 83.25 196 GLY A CA 1
ATOM 1474 C C . GLY A 1 196 ? 11.526 -5.229 -11.363 1.00 83.25 196 GLY A C 1
ATOM 1475 O O . GLY A 1 196 ? 10.955 -6.076 -10.671 1.00 83.25 196 GLY A O 1
ATOM 1476 N N . PRO A 1 197 ? 12.341 -4.307 -10.812 1.00 86.56 197 PRO A N 1
ATOM 1477 C CA . PRO A 1 197 ? 12.636 -4.280 -9.380 1.00 86.56 197 PRO A CA 1
ATOM 1478 C C . PRO A 1 197 ? 11.373 -4.114 -8.526 1.00 86.56 197 PRO A C 1
ATOM 1480 O O . PRO A 1 197 ? 11.194 -4.803 -7.522 1.00 86.56 197 PRO A O 1
ATOM 1483 N N . SER A 1 198 ? 10.448 -3.246 -8.950 1.00 83.88 198 SER A N 1
ATOM 1484 C CA . SER A 1 198 ? 9.187 -3.024 -8.231 1.00 83.88 198 SER A CA 1
ATOM 1485 C C . SER A 1 198 ? 8.281 -4.259 -8.253 1.00 83.88 198 SER A C 1
ATOM 1487 O O . SER A 1 198 ? 7.674 -4.607 -7.238 1.00 83.88 198 SER A O 1
ATOM 1489 N N . MET A 1 199 ? 8.251 -4.969 -9.383 1.00 83.69 199 MET A N 1
ATOM 1490 C CA . MET A 1 199 ? 7.477 -6.189 -9.573 1.00 83.69 199 MET A CA 1
ATOM 1491 C C . MET A 1 199 ? 8.053 -7.347 -8.751 1.00 83.69 199 MET A C 1
ATOM 1493 O O . MET A 1 199 ? 7.301 -8.088 -8.120 1.00 83.69 199 MET A O 1
ATOM 1497 N N . PHE A 1 200 ? 9.383 -7.452 -8.681 1.00 84.62 200 PHE A N 1
ATOM 1498 C CA . PHE A 1 200 ? 10.084 -8.445 -7.871 1.00 84.62 200 PHE A CA 1
ATOM 1499 C C . PHE A 1 200 ? 9.873 -8.223 -6.365 1.00 84.62 200 PHE A C 1
ATOM 1501 O O . PHE A 1 200 ? 9.556 -9.162 -5.629 1.00 84.62 200 PHE A O 1
ATOM 1508 N N . ILE A 1 201 ? 9.962 -6.975 -5.893 1.00 85.38 201 ILE A N 1
ATOM 1509 C CA . ILE A 1 201 ? 9.664 -6.637 -4.492 1.00 85.38 201 ILE A CA 1
ATOM 1510 C C . ILE A 1 201 ? 8.200 -6.951 -4.164 1.00 85.38 201 ILE A C 1
ATOM 1512 O O . ILE A 1 201 ? 7.908 -7.526 -3.117 1.00 85.38 201 ILE A O 1
ATOM 1516 N N . ALA A 1 202 ? 7.265 -6.619 -5.055 1.00 85.06 202 ALA A N 1
ATOM 1517 C CA . ALA A 1 202 ? 5.862 -6.955 -4.849 1.00 85.06 202 ALA A CA 1
ATOM 1518 C C . ALA A 1 202 ? 5.628 -8.466 -4.818 1.00 85.06 202 ALA A C 1
ATOM 1520 O O . ALA A 1 202 ? 4.950 -8.957 -3.924 1.00 85.06 202 ALA A O 1
ATOM 1521 N N . TRP A 1 203 ? 6.237 -9.218 -5.731 1.00 84.75 203 TRP A N 1
ATOM 1522 C CA . TRP A 1 203 ? 6.133 -10.673 -5.761 1.00 84.75 203 TRP A CA 1
ATOM 1523 C C . TRP A 1 203 ? 6.674 -11.327 -4.483 1.00 84.75 203 TRP A C 1
ATOM 1525 O O . TRP A 1 203 ? 6.013 -12.190 -3.901 1.00 84.75 203 TRP A O 1
ATOM 1535 N N . THR A 1 204 ? 7.836 -10.883 -3.995 1.00 84.50 204 THR A N 1
ATOM 1536 C CA . THR A 1 204 ? 8.411 -11.403 -2.744 1.00 84.50 204 THR A CA 1
ATOM 1537 C C . THR A 1 204 ? 7.563 -11.045 -1.524 1.00 84.50 204 THR A C 1
ATOM 1539 O O . THR A 1 204 ? 7.360 -11.905 -0.668 1.00 84.50 204 THR A O 1
ATOM 1542 N N . LYS A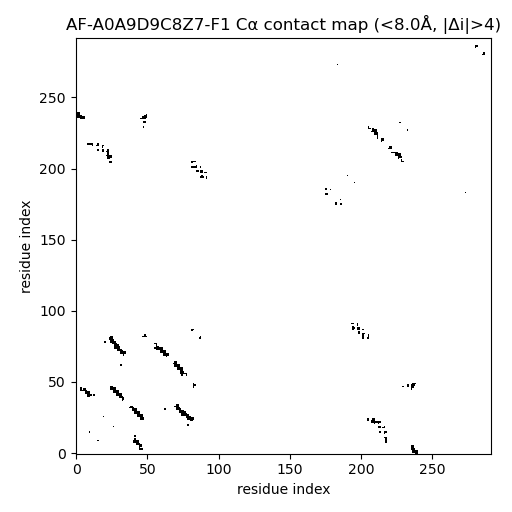 1 205 ? 7.016 -9.824 -1.454 1.00 84.75 205 LYS A N 1
ATOM 1543 C CA . LYS A 1 205 ? 6.097 -9.411 -0.382 1.00 84.75 205 LYS A CA 1
ATOM 1544 C C . LYS A 1 205 ? 4.782 -10.190 -0.413 1.00 84.75 205 LYS A C 1
ATOM 1546 O O . LYS A 1 205 ? 4.357 -10.686 0.622 1.00 84.75 205 LYS A O 1
ATOM 1551 N N . LEU A 1 206 ? 4.183 -10.383 -1.590 1.00 84.56 206 LEU A N 1
ATOM 1552 C CA . LEU A 1 206 ? 2.917 -11.108 -1.745 1.00 84.56 206 LEU A CA 1
ATOM 1553 C C . LEU A 1 206 ? 3.022 -12.583 -1.343 1.00 84.56 206 LEU A C 1
ATOM 1555 O O . LEU A 1 206 ? 2.065 -13.119 -0.785 1.00 84.56 206 LEU A O 1
ATOM 155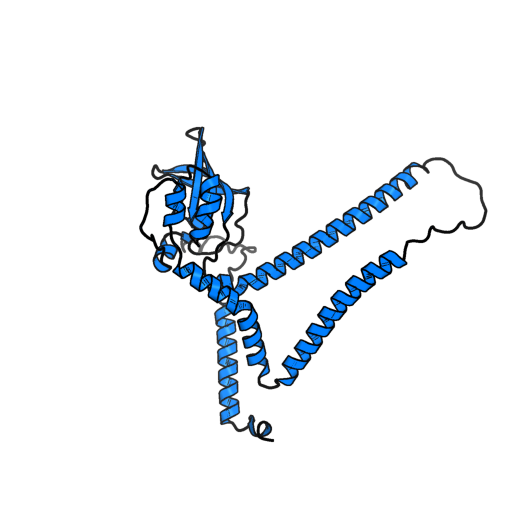9 N N . LYS A 1 207 ? 4.182 -13.214 -1.576 1.00 81.69 207 LYS A N 1
ATOM 1560 C CA . LYS A 1 207 ? 4.483 -14.579 -1.111 1.00 81.69 207 LYS A CA 1
ATOM 1561 C C . LYS A 1 207 ? 4.730 -14.682 0.396 1.00 81.69 207 LYS A C 1
ATOM 1563 O O . LYS A 1 207 ? 4.609 -15.769 0.948 1.00 81.69 207 LYS A O 1
ATOM 1568 N N . LYS A 1 208 ? 5.105 -13.580 1.048 1.00 83.75 208 LYS A N 1
ATOM 1569 C CA . LYS A 1 208 ? 5.462 -13.523 2.473 1.00 83.75 208 LYS A CA 1
ATOM 1570 C C . LYS A 1 208 ? 4.398 -12.830 3.333 1.00 83.75 208 LYS A C 1
ATOM 1572 O O . LYS A 1 208 ? 4.705 -12.449 4.455 1.00 83.75 208 LYS A O 1
ATOM 1577 N N . ARG A 1 209 ? 3.172 -12.646 2.825 1.00 88.56 209 ARG A N 1
ATOM 1578 C CA . ARG A 1 209 ? 2.076 -12.043 3.598 1.00 88.56 209 ARG A CA 1
ATOM 1579 C C . ARG A 1 209 ? 1.738 -12.919 4.793 1.00 88.56 209 ARG A C 1
ATOM 1581 O O . ARG A 1 209 ? 1.298 -14.047 4.594 1.00 88.56 209 ARG A O 1
ATOM 1588 N N . ASP A 1 210 ? 1.925 -12.387 5.994 1.00 88.06 210 ASP A N 1
ATOM 1589 C CA . ASP A 1 210 ? 1.739 -13.112 7.251 1.00 88.06 210 ASP A CA 1
ATOM 1590 C C . ASP A 1 210 ? 0.923 -12.273 8.236 1.00 88.06 210 ASP A C 1
ATOM 1592 O O . ASP A 1 210 ? 1.265 -11.124 8.523 1.00 88.06 210 ASP A O 1
ATOM 1596 N N . LEU A 1 211 ? -0.170 -12.842 8.743 1.00 87.06 211 LEU A N 1
ATOM 1597 C CA . LEU A 1 211 ? -1.043 -12.204 9.729 1.00 87.06 211 LEU A CA 1
ATOM 1598 C C . LEU A 1 211 ? -0.485 -12.302 11.159 1.00 87.06 211 LEU A C 1
ATOM 1600 O O . LEU A 1 211 ? -0.908 -11.542 12.030 1.00 87.06 211 LEU A O 1
ATOM 1604 N N . GLY A 1 212 ? 0.492 -13.184 11.395 1.00 88.12 212 GLY A N 1
ATOM 1605 C CA . GLY A 1 212 ? 1.125 -13.406 12.695 1.00 88.12 212 GLY A CA 1
ATOM 1606 C C . GLY A 1 212 ? 1.596 -12.115 13.377 1.00 88.12 212 GLY A C 1
ATOM 1607 O O . GLY A 1 212 ? 1.161 -11.854 14.497 1.00 88.12 212 GLY A O 1
ATOM 1608 N N . PRO A 1 213 ? 2.389 -11.241 12.720 1.00 88.25 213 PRO A N 1
ATOM 1609 C CA . PRO A 1 213 ? 2.836 -9.981 13.318 1.00 88.25 213 PRO A CA 1
ATOM 1610 C C . PRO A 1 213 ? 1.699 -9.034 13.730 1.00 88.25 213 PRO A C 1
ATOM 1612 O O . PRO A 1 213 ? 1.813 -8.362 14.751 1.00 88.25 213 PRO A O 1
ATOM 1615 N N . VAL A 1 214 ? 0.597 -8.996 12.971 1.00 87.88 214 VAL A N 1
ATOM 1616 C CA . VAL A 1 214 ? -0.570 -8.146 13.283 1.00 87.88 214 VAL A CA 1
ATOM 1617 C C . VAL A 1 214 ? -1.310 -8.677 14.511 1.00 87.88 214 VAL A C 1
ATOM 1619 O O . VAL A 1 214 ? -1.726 -7.907 15.371 1.00 87.88 214 VAL A O 1
ATOM 1622 N N . LEU A 1 215 ? -1.446 -9.997 14.634 1.00 88.50 215 LEU A N 1
ATOM 1623 C CA . LEU A 1 215 ? -2.106 -10.608 15.787 1.00 88.50 215 LEU A CA 1
ATOM 1624 C C . LEU A 1 215 ? -1.218 -10.581 17.038 1.00 88.50 215 LEU A C 1
ATOM 1626 O O . LEU A 1 215 ? -1.704 -10.292 18.129 1.00 88.50 215 LEU A O 1
ATOM 1630 N N . ASN A 1 216 ? 0.091 -10.775 16.880 1.00 87.44 216 ASN A N 1
ATOM 1631 C CA . ASN A 1 216 ? 1.055 -10.642 17.972 1.00 87.44 216 ASN A CA 1
ATOM 1632 C C . ASN A 1 216 ? 1.088 -9.208 18.523 1.00 87.44 216 ASN A C 1
ATOM 1634 O O . ASN A 1 216 ? 1.206 -9.017 19.732 1.00 87.44 216 ASN A O 1
ATOM 1638 N N . ALA A 1 217 ? 0.896 -8.194 17.672 1.00 86.62 217 ALA A N 1
ATOM 1639 C CA . ALA A 1 217 ? 0.760 -6.806 18.114 1.00 86.62 217 ALA A CA 1
ATOM 1640 C C . ALA A 1 217 ? -0.496 -6.564 18.977 1.00 86.62 217 ALA A C 1
ATOM 1642 O O . ALA A 1 217 ? -0.486 -5.681 19.831 1.00 86.62 217 ALA A O 1
ATOM 1643 N N . ASN A 1 218 ? -1.541 -7.385 18.817 1.00 86.81 218 ASN A N 1
ATOM 1644 C CA . ASN A 1 218 ? -2.720 -7.407 19.690 1.00 86.81 218 ASN A CA 1
ATOM 1645 C C . ASN A 1 218 ? -2.527 -8.206 20.988 1.00 86.81 218 ASN A C 1
ATOM 1647 O O . ASN A 1 218 ? -3.472 -8.346 21.762 1.00 86.81 218 ASN A O 1
ATOM 1651 N N . GLY A 1 219 ? -1.323 -8.726 21.241 1.00 84.69 219 GLY A N 1
ATOM 1652 C CA . GLY A 1 219 ? -1.016 -9.532 22.422 1.00 84.69 219 GLY A CA 1
ATOM 1653 C C . GLY A 1 219 ? -1.399 -11.005 22.286 1.00 84.69 219 GLY A C 1
ATOM 1654 O O . GLY A 1 219 ? -1.411 -11.721 23.284 1.00 84.69 219 GLY A O 1
ATOM 1655 N N . TRP A 1 220 ? -1.720 -11.477 21.078 1.00 85.69 220 TRP A N 1
ATOM 1656 C CA . TRP A 1 220 ? -1.954 -12.902 20.850 1.00 85.69 220 TRP A CA 1
ATOM 1657 C C . TRP A 1 220 ? -0.609 -13.629 20.798 1.00 85.69 220 TRP A C 1
ATOM 1659 O O . TRP A 1 220 ? 0.363 -13.111 20.259 1.00 85.69 220 TRP A O 1
ATOM 1669 N N . ALA A 1 221 ? -0.538 -14.834 21.353 1.00 84.00 221 ALA A N 1
ATOM 1670 C CA . ALA A 1 221 ? 0.673 -15.649 21.322 1.00 84.00 221 ALA A CA 1
ATOM 1671 C C . ALA A 1 221 ? 0.642 -16.584 20.106 1.00 84.00 221 ALA A C 1
ATOM 1673 O O . ALA A 1 221 ? 0.309 -17.763 20.226 1.00 84.00 221 ALA A O 1
ATOM 1674 N N . ILE A 1 222 ? 0.948 -16.061 18.915 1.00 81.88 222 ILE A N 1
ATOM 1675 C CA . ILE A 1 222 ? 0.981 -16.858 17.684 1.00 81.88 222 ILE A CA 1
ATOM 1676 C C . ILE A 1 222 ? 2.426 -17.063 17.234 1.00 81.88 222 ILE A C 1
ATOM 1678 O O . ILE A 1 222 ? 3.113 -16.134 16.809 1.00 81.88 222 ILE A O 1
ATOM 1682 N N . ASN A 1 223 ? 2.863 -18.322 17.284 1.00 79.88 223 ASN A N 1
ATOM 1683 C CA . ASN A 1 223 ? 4.170 -18.768 16.790 1.00 79.88 223 ASN A CA 1
ATOM 1684 C C . ASN A 1 223 ? 4.103 -19.371 15.369 1.00 79.88 223 ASN A C 1
ATOM 1686 O O . ASN A 1 223 ? 5.118 -19.742 14.784 1.00 79.88 223 ASN A O 1
ATOM 1690 N N . ALA A 1 224 ? 2.899 -19.504 14.804 1.00 78.31 224 ALA A N 1
ATOM 1691 C CA . ALA A 1 224 ? 2.697 -20.029 13.459 1.00 78.31 224 ALA A CA 1
ATOM 1692 C C . ALA A 1 224 ? 2.667 -18.896 12.423 1.00 78.31 224 ALA A C 1
ATOM 1694 O O . ALA A 1 224 ? 2.089 -17.838 12.667 1.00 78.31 224 ALA A O 1
ATOM 1695 N N . ARG A 1 225 ? 3.239 -19.140 11.238 1.00 78.94 225 ARG A N 1
ATOM 1696 C CA . ARG A 1 225 ? 3.084 -18.233 10.092 1.00 78.94 225 ARG A CA 1
ATOM 1697 C C . ARG A 1 225 ? 1.687 -18.401 9.513 1.00 78.94 225 ARG A C 1
ATOM 1699 O O . ARG A 1 225 ? 1.383 -19.441 8.929 1.00 78.94 225 ARG A O 1
ATOM 1706 N N . ILE A 1 226 ? 0.848 -17.385 9.656 1.00 84.06 226 ILE A N 1
ATOM 1707 C CA . ILE A 1 226 ? -0.514 -17.375 9.122 1.00 84.06 226 ILE A CA 1
ATOM 1708 C C . ILE A 1 226 ? -0.445 -16.709 7.753 1.00 84.06 226 ILE A C 1
ATOM 1710 O O . ILE A 1 226 ? -0.687 -15.511 7.591 1.00 84.06 226 ILE A O 1
ATOM 1714 N N . LEU A 1 227 ? -0.038 -17.504 6.764 1.00 85.81 227 LEU A N 1
ATOM 1715 C CA . LEU A 1 227 ? 0.177 -17.017 5.410 1.00 85.81 227 LEU A CA 1
ATOM 1716 C C . LEU A 1 227 ? -1.152 -16.721 4.711 1.00 85.81 227 LEU A C 1
ATOM 1718 O O . LEU A 1 227 ? -2.012 -17.591 4.577 1.00 85.81 227 LEU A O 1
ATOM 1722 N N . VAL A 1 228 ? -1.290 -15.502 4.194 1.00 84.12 228 VAL A N 1
ATOM 1723 C CA . VAL A 1 228 ? -2.453 -15.093 3.398 1.00 84.12 228 VAL A CA 1
ATOM 1724 C C . VAL A 1 228 ? -2.122 -15.280 1.919 1.00 84.12 228 VAL A C 1
ATOM 1726 O O . VAL A 1 228 ? -1.463 -14.447 1.288 1.00 84.12 228 VAL A O 1
ATOM 1729 N N . ASN A 1 229 ? -2.569 -16.405 1.354 1.00 82.56 229 ASN A N 1
ATOM 1730 C CA . ASN A 1 229 ? -2.391 -16.695 -0.069 1.00 82.56 229 ASN A CA 1
ATOM 1731 C C . ASN A 1 229 ? -3.196 -15.712 -0.944 1.00 82.56 229 ASN A C 1
ATOM 1733 O O . ASN A 1 229 ? -4.132 -15.074 -0.479 1.00 82.56 229 ASN A O 1
ATOM 1737 N N . MET A 1 230 ? -2.861 -15.583 -2.228 1.00 77.88 230 MET A N 1
ATOM 1738 C CA . MET A 1 230 ? -3.520 -14.649 -3.147 1.00 77.88 230 MET A CA 1
ATOM 1739 C C . MET A 1 230 ? -4.976 -15.012 -3.441 1.00 77.88 230 MET A C 1
ATOM 1741 O O . MET A 1 230 ? -5.810 -14.118 -3.511 1.00 77.88 230 MET A O 1
ATOM 1745 N N . THR A 1 231 ? -5.297 -16.303 -3.524 1.00 81.75 231 THR A N 1
ATOM 1746 C CA . THR A 1 231 ? -6.678 -16.784 -3.686 1.00 81.75 231 THR A CA 1
ATOM 1747 C C . THR A 1 231 ? -7.528 -16.515 -2.448 1.00 81.75 231 THR A C 1
ATOM 1749 O O . THR A 1 231 ? -8.645 -16.030 -2.572 1.00 81.75 231 THR A O 1
ATOM 1752 N N . PHE A 1 232 ? -6.977 -16.755 -1.255 1.00 83.00 232 PHE A N 1
ATOM 1753 C CA . PHE A 1 232 ? -7.637 -16.430 0.010 1.00 83.00 232 PHE A CA 1
ATOM 1754 C C . PHE A 1 232 ? -7.751 -14.912 0.212 1.00 83.00 232 PHE A C 1
ATOM 1756 O O . PHE A 1 232 ? -8.795 -14.396 0.574 1.00 83.00 232 PHE A O 1
ATOM 1763 N N . GLY A 1 233 ? -6.709 -14.154 -0.122 1.00 81.56 233 GLY A N 1
ATOM 1764 C CA . GLY A 1 233 ? -6.746 -12.695 -0.088 1.00 81.56 233 GLY A CA 1
ATOM 1765 C C . GLY A 1 233 ? -7.815 -12.097 -1.009 1.00 81.56 233 GLY A C 1
ATOM 1766 O O . GLY A 1 233 ? -8.407 -11.082 -0.661 1.00 81.56 233 GLY A O 1
ATOM 1767 N N . ALA A 1 234 ? -8.110 -12.730 -2.146 1.00 81.81 234 ALA A N 1
ATOM 1768 C CA . ALA A 1 234 ? -9.176 -12.278 -3.038 1.00 81.81 234 ALA A CA 1
ATOM 1769 C C . ALA A 1 234 ? -10.577 -12.423 -2.415 1.00 81.81 234 ALA A C 1
ATOM 1771 O O . ALA A 1 234 ? -11.471 -11.660 -2.767 1.00 81.81 234 ALA A O 1
ATOM 1772 N N . THR A 1 235 ? -10.783 -13.356 -1.475 1.00 84.38 235 THR A N 1
ATOM 1773 C CA . THR A 1 235 ? -12.074 -13.488 -0.778 1.00 84.38 235 THR A CA 1
ATOM 1774 C C . THR A 1 235 ? -12.226 -12.465 0.341 1.00 84.38 235 THR A C 1
ATOM 1776 O O . THR A 1 235 ? -13.330 -12.010 0.591 1.00 84.38 235 THR A O 1
ATOM 1779 N N . LEU A 1 236 ? -11.126 -12.042 0.972 1.00 84.75 236 LEU A N 1
ATOM 1780 C CA . LEU A 1 236 ? -11.158 -11.095 2.096 1.00 84.75 236 LEU A CA 1
ATOM 1781 C C . LEU A 1 236 ? -11.487 -9.652 1.691 1.00 84.75 236 LEU A C 1
ATOM 1783 O O . LEU A 1 236 ? -11.721 -8.803 2.554 1.00 84.75 236 LEU A O 1
ATOM 1787 N N . THR A 1 237 ? -11.477 -9.351 0.395 1.00 84.69 237 THR A N 1
ATOM 1788 C CA . THR A 1 237 ? -11.767 -8.015 -0.123 1.00 84.69 237 THR A CA 1
ATOM 1789 C C . THR A 1 237 ? -12.614 -8.093 -1.370 1.00 84.69 237 THR A C 1
ATOM 1791 O O . THR A 1 237 ? -12.177 -8.611 -2.394 1.00 84.69 237 THR A O 1
ATOM 1794 N N . SER A 1 238 ? -13.798 -7.493 -1.317 1.00 81.75 238 SER A N 1
ATOM 1795 C CA . SER A 1 238 ? -14.714 -7.455 -2.448 1.00 81.75 238 SER A CA 1
ATOM 1796 C C . SER A 1 238 ? -14.945 -6.025 -2.934 1.00 81.75 238 SER A C 1
ATOM 1798 O O . SER A 1 238 ? -15.042 -5.050 -2.181 1.00 81.75 238 SER A O 1
ATOM 1800 N N . LEU A 1 239 ? -15.016 -5.877 -4.255 1.00 80.00 239 LEU A N 1
ATOM 1801 C CA . LEU A 1 239 ? -15.482 -4.653 -4.895 1.00 80.00 239 LEU A CA 1
ATOM 1802 C C . LEU A 1 239 ? -16.998 -4.733 -5.029 1.00 80.00 239 LEU A C 1
ATOM 1804 O O . LEU A 1 239 ? -17.514 -5.704 -5.578 1.00 80.00 239 LEU A O 1
ATOM 1808 N N . ALA A 1 240 ? -17.701 -3.687 -4.585 1.00 72.88 240 ALA A N 1
ATOM 1809 C CA . ALA A 1 240 ? -19.149 -3.606 -4.727 1.00 72.88 240 ALA A CA 1
ATOM 1810 C C . ALA A 1 240 ? -19.529 -3.743 -6.209 1.00 72.88 240 ALA A C 1
ATOM 1812 O O . ALA A 1 240 ? -19.2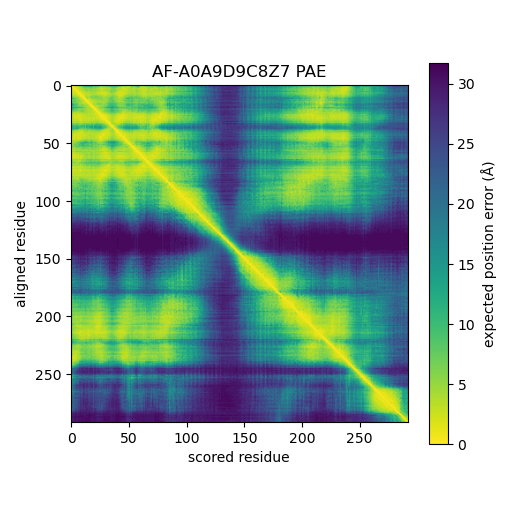44 -2.860 -7.032 1.00 72.88 240 ALA A O 1
ATOM 1813 N N . LYS A 1 241 ? -20.136 -4.882 -6.545 1.00 66.38 241 LYS A N 1
ATOM 1814 C CA . LYS A 1 241 ? -20.681 -5.166 -7.865 1.00 66.38 241 LYS A CA 1
ATOM 1815 C C . LYS A 1 241 ? -22.150 -4.793 -7.819 1.00 66.38 241 LYS A C 1
ATOM 1817 O O . LYS A 1 241 ? -22.938 -5.437 -7.137 1.00 66.38 241 LYS A O 1
ATOM 1822 N N . TYR A 1 242 ? -22.496 -3.724 -8.521 1.00 66.06 242 TYR A N 1
ATOM 1823 C CA . TYR A 1 242 ? -23.894 -3.366 -8.685 1.00 66.06 242 TYR A CA 1
ATOM 1824 C C . TYR A 1 242 ? -24.620 -4.508 -9.410 1.00 66.06 242 TYR A C 1
ATOM 1826 O O . TYR A 1 242 ? -24.049 -5.073 -10.352 1.00 66.06 242 TYR A O 1
ATOM 1834 N N . PRO A 1 243 ? -25.834 -4.883 -8.978 1.00 72.31 243 PRO A N 1
ATOM 1835 C CA . PRO A 1 243 ? -26.589 -5.920 -9.656 1.00 72.31 243 PRO A CA 1
ATOM 1836 C C . PRO A 1 243 ? -26.907 -5.463 -11.087 1.00 72.31 243 PRO A C 1
ATOM 1838 O O . PRO A 1 243 ? -27.199 -4.293 -11.338 1.00 72.31 243 PRO A O 1
ATOM 1841 N N . ASN A 1 244 ? -26.846 -6.397 -12.039 1.00 62.97 244 ASN A N 1
ATOM 1842 C CA . ASN A 1 244 ? -26.998 -6.125 -13.477 1.00 62.97 244 ASN A CA 1
ATOM 1843 C C . ASN A 1 244 ? -28.399 -5.609 -13.877 1.00 62.97 244 ASN A C 1
ATOM 1845 O O . ASN A 1 244 ? -28.625 -5.318 -15.045 1.00 62.97 244 ASN A O 1
ATOM 1849 N N . VAL A 1 245 ? -29.328 -5.465 -12.926 1.00 57.91 245 VAL A N 1
ATOM 1850 C CA . VAL A 1 245 ? -30.652 -4.850 -13.131 1.00 57.91 245 VAL A CA 1
ATOM 1851 C C . VAL A 1 245 ? -30.583 -3.346 -13.439 1.00 57.91 245 VAL A C 1
ATOM 1853 O O . VAL A 1 245 ? -31.580 -2.742 -13.821 1.00 57.91 245 VAL A O 1
ATOM 1856 N N . ILE A 1 246 ? -29.393 -2.742 -13.378 1.00 52.84 246 ILE A N 1
ATOM 1857 C CA . ILE A 1 246 ? -29.101 -1.395 -13.889 1.00 52.84 246 ILE A CA 1
ATOM 1858 C C . ILE A 1 246 ? -28.968 -1.414 -15.430 1.00 52.84 246 ILE A C 1
ATOM 1860 O O . ILE A 1 246 ? -27.997 -0.940 -16.008 1.00 52.84 246 ILE A O 1
ATOM 1864 N N . ALA A 1 247 ? -29.954 -1.981 -16.122 1.00 53.34 247 ALA A N 1
ATOM 1865 C CA . ALA A 1 247 ? -30.240 -1.620 -17.511 1.00 53.34 247 ALA A CA 1
ATOM 1866 C C . ALA A 1 247 ? -31.171 -0.389 -17.583 1.00 53.34 247 ALA A C 1
ATOM 1868 O O . ALA A 1 247 ? -31.363 0.174 -18.655 1.00 53.34 247 ALA A O 1
ATOM 1869 N N . LEU A 1 248 ? -31.725 0.037 -16.436 1.00 51.94 248 LEU A N 1
ATOM 1870 C CA . LEU A 1 248 ? -32.693 1.133 -16.322 1.00 51.94 248 LEU A CA 1
ATOM 1871 C C . LEU A 1 248 ? -32.185 2.358 -15.549 1.00 51.94 248 LEU A C 1
ATOM 1873 O O . LEU A 1 248 ? -32.828 3.403 -15.616 1.00 51.94 248 LEU A O 1
ATOM 1877 N N . ALA A 1 249 ? -31.052 2.280 -14.835 1.00 54.28 249 ALA A N 1
ATOM 1878 C CA . ALA A 1 249 ? -30.459 3.510 -14.314 1.00 54.28 249 ALA A CA 1
ATOM 1879 C C . ALA A 1 249 ? -29.886 4.262 -15.512 1.00 54.28 249 ALA A C 1
ATOM 1881 O O . ALA A 1 249 ? -29.054 3.729 -16.250 1.00 54.28 249 ALA A O 1
ATOM 1882 N N . SER A 1 250 ? -30.434 5.454 -15.717 1.00 54.88 250 SER A N 1
ATOM 1883 C CA . SER A 1 250 ? -30.106 6.400 -16.768 1.00 54.88 250 SER A CA 1
ATOM 1884 C C . SER A 1 250 ? -28.633 6.335 -17.162 1.00 54.88 250 SER A C 1
ATOM 1886 O O . SER A 1 250 ? -27.732 6.243 -16.328 1.00 54.88 250 SER A O 1
ATOM 1888 N N . LYS A 1 251 ? -28.406 6.375 -18.473 1.00 61.72 251 LYS A N 1
ATOM 1889 C CA . LYS A 1 251 ? -27.101 6.527 -19.109 1.00 61.72 251 LYS A CA 1
ATOM 1890 C C . LYS A 1 251 ? -26.479 7.829 -18.594 1.00 61.72 251 LYS A C 1
ATOM 1892 O O . LYS A 1 251 ? -26.672 8.877 -19.197 1.00 61.72 251 LYS A O 1
ATOM 1897 N N . ASP A 1 252 ? -25.832 7.758 -17.433 1.00 67.88 252 ASP A N 1
ATOM 1898 C CA . ASP A 1 252 ? -25.246 8.903 -16.749 1.00 67.88 252 ASP A CA 1
ATOM 1899 C C . ASP A 1 252 ? -24.245 9.561 -17.715 1.00 67.88 252 ASP A C 1
ATOM 1901 O O . ASP A 1 252 ? -23.240 8.929 -18.067 1.00 67.88 252 ASP A O 1
ATOM 1905 N N . PRO A 1 253 ? -24.515 10.797 -18.181 1.00 72.44 253 PRO A N 1
ATOM 1906 C CA . PRO A 1 253 ? -23.663 11.491 -19.145 1.00 72.44 253 PRO A CA 1
ATOM 1907 C C . PRO A 1 253 ? -22.249 11.735 -18.606 1.00 72.44 253 PRO A C 1
ATOM 1909 O O . PRO A 1 253 ? -21.319 11.946 -19.384 1.00 72.44 253 PRO A O 1
ATOM 1912 N N . TYR A 1 254 ? -22.081 11.693 -17.281 1.00 66.44 254 TYR A N 1
ATOM 1913 C CA . TYR A 1 254 ? -20.827 11.937 -16.576 1.00 66.44 254 TYR A CA 1
ATOM 1914 C C . TYR A 1 254 ? -20.234 10.675 -15.948 1.00 66.44 254 TYR A C 1
ATOM 1916 O O . TYR A 1 254 ? -19.173 10.751 -15.311 1.00 66.44 254 TYR A O 1
ATOM 1924 N N . ALA A 1 255 ? -20.846 9.504 -16.153 1.00 64.31 255 ALA A N 1
ATOM 1925 C CA . ALA A 1 255 ? -20.255 8.251 -15.718 1.00 64.31 255 ALA A CA 1
ATOM 1926 C C . ALA A 1 255 ? -18.932 8.060 -16.456 1.00 64.31 255 ALA A C 1
ATOM 1928 O O . ALA A 1 255 ? -18.880 7.737 -17.646 1.00 64.31 255 ALA A O 1
ATOM 1929 N N . LYS A 1 256 ? -17.826 8.238 -15.726 1.00 58.62 256 LYS A N 1
ATOM 1930 C CA . LYS A 1 256 ? -16.500 7.881 -16.222 1.00 58.62 256 LYS A CA 1
ATOM 1931 C C . LYS A 1 256 ? -16.556 6.417 -16.621 1.00 58.62 256 LYS A C 1
ATOM 1933 O O . LYS A 1 256 ? -16.680 5.543 -15.759 1.00 58.62 256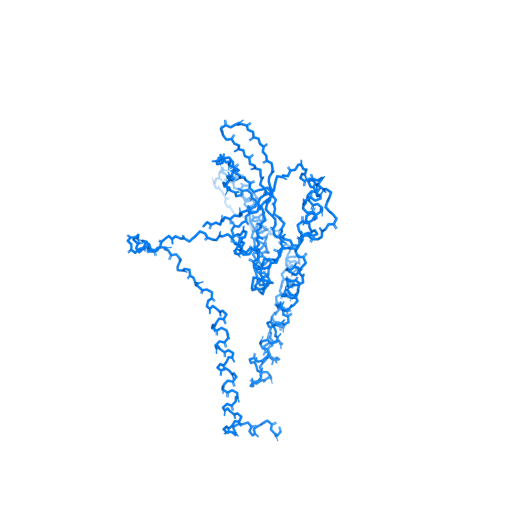 LYS A O 1
ATOM 1938 N N . GLN A 1 257 ? -16.466 6.157 -17.924 1.00 55.78 257 GLN A N 1
ATOM 1939 C CA . GLN A 1 257 ? -16.379 4.800 -18.435 1.00 55.78 257 GLN A CA 1
ATOM 1940 C C . GLN A 1 257 ? -15.237 4.117 -17.693 1.00 55.78 257 GLN A C 1
ATOM 1942 O O . GLN A 1 257 ? -14.078 4.537 -17.783 1.00 55.78 257 GLN A O 1
ATOM 1947 N N . LYS A 1 258 ? -15.562 3.088 -16.904 1.00 51.88 258 LYS A N 1
ATOM 1948 C CA . LYS A 1 258 ? -14.535 2.247 -16.303 1.00 51.88 258 LYS A CA 1
ATOM 1949 C C . LYS A 1 258 ? -13.752 1.669 -17.472 1.00 51.88 258 LYS A C 1
ATOM 1951 O O . LYS A 1 258 ? -14.257 0.785 -18.163 1.00 51.88 258 LYS A O 1
ATOM 1956 N N . LYS A 1 259 ? -12.534 2.170 -17.699 1.00 52.41 259 LYS A N 1
ATOM 1957 C CA . LYS A 1 259 ? -11.563 1.506 -18.564 1.00 52.41 259 LYS A CA 1
ATOM 1958 C C . LYS A 1 259 ? -11.311 0.149 -17.916 1.00 52.41 259 LYS A C 1
ATOM 1960 O O . LYS A 1 259 ? -10.495 0.034 -17.005 1.00 52.41 259 LYS A O 1
ATOM 1965 N N . LYS A 1 260 ? -12.087 -0.866 -18.320 1.00 46.81 260 LYS A N 1
ATOM 1966 C CA . LYS A 1 260 ? -11.798 -2.271 -18.018 1.00 46.81 260 LYS A CA 1
ATOM 1967 C C . LYS A 1 260 ? -10.327 -2.464 -18.360 1.00 46.81 260 LYS A C 1
ATOM 1969 O O . LYS A 1 260 ? -9.907 -1.906 -19.371 1.00 46.81 260 LYS A O 1
ATOM 1974 N N . GLY A 1 261 ? -9.568 -3.148 -17.501 1.00 50.12 261 GLY A N 1
ATOM 1975 C CA . GLY A 1 261 ? -8.105 -3.310 -17.539 1.00 50.12 261 GLY A CA 1
ATOM 1976 C C . GLY A 1 261 ? -7.564 -3.953 -18.822 1.00 50.12 261 GLY A C 1
ATOM 1977 O O . GLY A 1 261 ? -6.935 -4.998 -18.789 1.00 50.12 261 GLY A O 1
ATOM 1978 N N . CYS A 1 262 ? -7.821 -3.310 -19.954 1.00 47.25 262 CYS A N 1
ATOM 1979 C CA . CYS A 1 262 ? -7.520 -3.710 -21.313 1.00 47.25 262 CYS A CA 1
ATOM 1980 C C . CYS A 1 262 ? -6.218 -3.061 -21.787 1.00 47.25 262 CYS A C 1
ATOM 1982 O O . CYS A 1 262 ? -5.696 -3.424 -22.827 1.00 47.25 262 CYS A O 1
ATOM 1984 N N . GLY A 1 263 ? -5.653 -2.123 -21.016 1.00 56.41 263 GLY A N 1
ATOM 1985 C CA . GLY A 1 263 ? -4.384 -1.481 -21.362 1.00 56.41 263 GLY A CA 1
ATOM 1986 C C . GLY A 1 263 ? -3.248 -2.494 -21.515 1.00 56.41 263 GLY A C 1
ATOM 1987 O O . GLY A 1 263 ? -2.493 -2.412 -22.474 1.00 56.41 263 GLY A O 1
ATOM 1988 N N . TRP A 1 264 ? -3.174 -3.501 -20.636 1.00 58.00 264 TRP A N 1
ATOM 1989 C CA . TRP A 1 264 ? -2.169 -4.558 -20.770 1.00 58.00 264 TRP A CA 1
ATOM 1990 C C . TRP A 1 264 ? -2.466 -5.485 -21.958 1.00 58.00 264 TRP A C 1
ATOM 1992 O O . TRP A 1 264 ? -1.547 -5.817 -22.691 1.00 58.00 264 TRP A O 1
ATOM 2002 N N . TYR A 1 265 ? -3.728 -5.821 -22.244 1.00 60.06 265 TYR A N 1
ATOM 2003 C CA . TYR A 1 265 ? -4.066 -6.585 -23.453 1.00 60.06 265 TYR A CA 1
ATOM 2004 C C . TYR A 1 265 ? -3.682 -5.845 -24.739 1.00 60.06 265 TYR A C 1
ATOM 2006 O O . TYR A 1 265 ? -3.193 -6.477 -25.664 1.00 60.06 265 TYR A O 1
ATOM 2014 N N . TRP A 1 266 ? -3.809 -4.515 -24.779 1.00 62.31 266 TRP A N 1
ATOM 2015 C CA . TRP A 1 266 ? -3.314 -3.701 -25.892 1.00 62.31 266 TRP A CA 1
ATOM 2016 C C . TRP A 1 266 ? -1.786 -3.683 -25.971 1.00 62.31 266 TRP A C 1
ATOM 2018 O O . TRP A 1 266 ? -1.243 -3.828 -27.058 1.00 62.31 266 TRP A O 1
ATOM 2028 N N . VAL A 1 267 ? -1.079 -3.582 -24.842 1.00 69.81 267 VAL A N 1
ATOM 2029 C CA . VAL A 1 267 ? 0.392 -3.687 -24.820 1.00 69.81 267 VAL A CA 1
ATOM 2030 C C . VAL A 1 267 ? 0.855 -5.081 -25.267 1.00 69.81 267 VAL A C 1
ATOM 2032 O O . VAL A 1 267 ? 1.776 -5.176 -26.068 1.00 69.81 267 VAL A O 1
ATOM 2035 N N . LEU A 1 268 ? 0.194 -6.156 -24.823 1.00 74.88 268 LEU A N 1
ATOM 2036 C CA . LEU A 1 268 ? 0.462 -7.533 -25.258 1.00 74.88 268 LEU A CA 1
ATOM 2037 C C . LEU A 1 268 ? 0.124 -7.750 -26.732 1.00 74.88 268 LEU A C 1
ATOM 2039 O O . LEU A 1 268 ? 0.884 -8.415 -27.423 1.00 74.88 268 LEU A O 1
ATOM 2043 N N . ALA A 1 269 ? -0.977 -7.179 -27.223 1.00 75.56 269 ALA A N 1
ATOM 2044 C CA . ALA A 1 269 ? -1.359 -7.253 -28.628 1.00 75.56 269 ALA A CA 1
ATOM 2045 C C . ALA A 1 269 ? -0.353 -6.510 -29.513 1.00 75.56 269 ALA A C 1
ATOM 2047 O O . ALA A 1 269 ? 0.081 -7.053 -30.520 1.00 75.56 269 ALA A O 1
ATOM 2048 N N . ILE A 1 270 ? 0.088 -5.315 -29.110 1.00 81.81 270 ILE A N 1
ATOM 2049 C CA . ILE A 1 270 ? 1.140 -4.565 -29.812 1.00 81.81 270 ILE A CA 1
ATOM 2050 C C . ILE A 1 270 ? 2.451 -5.361 -29.811 1.00 81.81 270 ILE A C 1
ATOM 2052 O O . ILE A 1 270 ? 3.115 -5.448 -30.838 1.00 81.81 270 ILE A O 1
ATOM 2056 N N . LEU A 1 271 ? 2.800 -5.991 -28.689 1.00 82.06 271 LEU A N 1
ATOM 2057 C CA . LEU A 1 271 ? 4.011 -6.800 -28.558 1.00 82.06 271 LEU A CA 1
ATOM 2058 C C . LEU A 1 271 ? 3.940 -8.078 -29.417 1.00 82.06 271 LEU A C 1
ATOM 2060 O O . LEU A 1 271 ? 4.911 -8.412 -30.087 1.00 82.06 271 LEU A O 1
ATOM 2064 N N . LEU A 1 272 ? 2.779 -8.737 -29.488 1.00 84.38 272 LEU A N 1
ATOM 2065 C CA . LEU A 1 272 ? 2.531 -9.878 -30.377 1.00 84.38 272 LEU A CA 1
ATOM 2066 C C . LEU A 1 272 ? 2.548 -9.489 -31.857 1.00 84.38 272 LEU A C 1
ATOM 2068 O O . LEU A 1 272 ? 3.099 -10.228 -32.666 1.00 84.38 272 LEU A O 1
ATOM 2072 N N . ILE A 1 273 ? 1.990 -8.332 -32.216 1.00 84.75 273 ILE A N 1
ATOM 2073 C CA . ILE A 1 273 ? 2.025 -7.815 -33.590 1.00 84.75 273 ILE A CA 1
ATOM 2074 C C . ILE A 1 273 ? 3.465 -7.476 -33.986 1.00 84.75 273 ILE A C 1
ATOM 2076 O O . ILE A 1 273 ? 3.891 -7.842 -35.076 1.00 84.75 273 ILE A O 1
ATOM 2080 N N . LEU A 1 274 ? 4.244 -6.854 -33.099 1.00 82.31 274 LEU A N 1
ATOM 2081 C CA . LEU A 1 274 ? 5.661 -6.571 -33.346 1.00 82.31 274 LEU A CA 1
ATOM 2082 C C . LEU A 1 274 ? 6.482 -7.853 -33.527 1.00 82.31 274 LEU A C 1
ATOM 2084 O O . LEU A 1 274 ? 7.311 -7.911 -34.431 1.00 82.31 274 LEU A O 1
ATOM 2088 N N . ILE A 1 275 ? 6.216 -8.897 -32.734 1.00 83.94 275 ILE A N 1
ATOM 2089 C CA . ILE A 1 275 ? 6.836 -10.219 -32.916 1.00 83.94 275 ILE A CA 1
ATOM 2090 C C . ILE A 1 275 ? 6.382 -10.860 -34.236 1.00 83.94 275 ILE A C 1
ATOM 2092 O O . ILE A 1 275 ? 7.201 -11.414 -34.961 1.00 83.94 275 ILE A O 1
ATOM 2096 N N . GLY A 1 276 ? 5.101 -10.763 -34.595 1.00 82.62 276 GLY A N 1
ATOM 2097 C CA . GLY A 1 276 ? 4.585 -11.293 -35.860 1.00 82.62 276 GLY A CA 1
ATOM 2098 C C . GLY A 1 276 ? 5.214 -10.618 -37.080 1.00 82.62 276 GLY A C 1
ATOM 2099 O O . GLY A 1 276 ? 5.625 -11.296 -38.017 1.00 82.62 276 GLY A O 1
ATOM 2100 N N . VAL A 1 277 ? 5.370 -9.293 -37.041 1.00 80.00 277 VAL A N 1
ATOM 2101 C CA . VAL A 1 277 ? 6.052 -8.513 -38.084 1.00 80.00 277 VAL A CA 1
ATOM 2102 C C . VAL A 1 277 ? 7.548 -8.842 -38.128 1.00 80.00 277 VAL A C 1
ATOM 2104 O O . VAL A 1 277 ? 8.106 -8.953 -39.214 1.00 80.00 277 VAL A O 1
ATOM 2107 N N . ALA A 1 278 ? 8.185 -9.084 -36.978 1.00 73.00 278 ALA A N 1
ATOM 2108 C CA . ALA A 1 278 ? 9.576 -9.537 -36.893 1.00 73.00 278 ALA A CA 1
ATOM 2109 C C . ALA A 1 278 ? 9.808 -10.855 -37.618 1.00 73.00 278 ALA A C 1
ATOM 2111 O O . ALA A 1 278 ? 10.736 -10.991 -38.413 1.00 73.00 278 ALA A O 1
ATOM 2112 N N . VAL A 1 279 ? 8.936 -11.820 -37.336 1.00 79.56 279 VAL A N 1
ATOM 2113 C CA . VAL A 1 279 ? 8.991 -13.155 -37.919 1.00 79.56 279 VAL A CA 1
ATOM 2114 C C . VAL A 1 279 ? 8.663 -13.082 -39.409 1.00 79.56 279 VAL A C 1
ATOM 2116 O O . VAL A 1 279 ? 9.381 -13.668 -40.211 1.00 79.56 279 VAL A O 1
ATOM 2119 N N . ALA A 1 280 ? 7.653 -12.305 -39.804 1.00 75.12 280 ALA A N 1
ATOM 2120 C CA . ALA A 1 280 ? 7.323 -12.100 -41.211 1.00 75.12 280 ALA A CA 1
ATOM 2121 C C . ALA A 1 280 ? 8.498 -11.484 -41.987 1.00 75.12 280 ALA A C 1
ATOM 2123 O O . ALA A 1 280 ? 8.862 -12.012 -43.028 1.00 75.12 280 ALA A O 1
ATOM 2124 N N . LEU A 1 281 ? 9.154 -10.447 -41.454 1.00 69.81 281 LEU A N 1
ATOM 2125 C CA . LEU A 1 281 ? 10.311 -9.805 -42.091 1.00 69.81 281 LEU A CA 1
ATOM 2126 C C . LEU A 1 281 ? 11.561 -10.702 -42.141 1.00 69.81 281 LEU A C 1
ATOM 2128 O O . LEU A 1 281 ? 12.363 -10.579 -43.071 1.00 69.81 281 LEU A O 1
ATOM 2132 N N . TYR A 1 282 ? 11.708 -11.620 -41.179 1.00 69.75 282 TYR A N 1
ATOM 2133 C CA . TYR A 1 282 ? 12.724 -12.679 -41.190 1.00 69.75 282 TYR A CA 1
ATOM 2134 C C . TYR A 1 282 ? 12.471 -13.701 -42.296 1.00 69.75 282 TYR A C 1
ATOM 2136 O O . TYR A 1 282 ? 13.389 -14.033 -43.043 1.00 69.75 282 TYR A O 1
ATOM 2144 N N . PHE A 1 283 ? 11.221 -14.132 -42.471 1.00 70.06 283 PHE A N 1
ATOM 2145 C CA . PHE A 1 283 ? 10.851 -15.079 -43.522 1.00 70.06 283 PHE A CA 1
ATOM 2146 C C . PHE A 1 283 ? 10.763 -14.452 -44.923 1.00 70.06 283 PHE A C 1
ATOM 2148 O O . PHE A 1 283 ? 11.026 -15.143 -45.902 1.00 70.06 283 PHE A O 1
ATOM 2155 N N . THR A 1 284 ? 10.462 -13.155 -45.054 1.00 69.12 284 THR A N 1
ATOM 2156 C CA . THR A 1 284 ? 10.421 -12.458 -46.356 1.00 69.12 284 THR A CA 1
ATOM 2157 C C . THR A 1 284 ? 11.790 -11.962 -46.831 1.00 69.12 284 THR A C 1
ATOM 2159 O O . THR A 1 284 ? 11.864 -11.245 -47.825 1.00 69.12 284 THR A O 1
ATOM 2162 N N . GLY A 1 285 ? 12.885 -12.301 -46.138 1.00 61.50 285 GLY A N 1
ATOM 2163 C CA . GLY A 1 285 ? 14.254 -12.035 -46.602 1.00 61.50 285 GLY A CA 1
ATOM 2164 C C . GLY A 1 285 ? 14.661 -10.556 -46.650 1.00 61.50 285 GLY A C 1
ATOM 2165 O O . GLY A 1 285 ? 15.735 -10.230 -47.153 1.00 61.50 285 GLY A O 1
ATOM 2166 N N . HIS A 1 286 ? 13.857 -9.648 -46.090 1.00 57.66 286 HIS A N 1
ATOM 2167 C CA . HIS A 1 286 ? 14.145 -8.207 -46.076 1.00 57.66 286 HIS A CA 1
ATOM 2168 C C . HIS A 1 286 ? 15.204 -7.807 -45.024 1.00 57.66 286 HIS A C 1
ATOM 2170 O O . HIS A 1 286 ? 15.559 -6.635 -44.909 1.00 57.66 286 HIS A O 1
ATOM 2176 N N . LEU A 1 287 ? 15.736 -8.787 -44.283 1.00 51.53 287 LEU A N 1
ATOM 2177 C CA . LEU A 1 287 ? 16.809 -8.656 -43.291 1.00 51.53 287 LEU A CA 1
ATOM 2178 C C . LEU A 1 287 ? 18.225 -8.843 -43.870 1.00 51.53 287 LEU A C 1
ATOM 2180 O O . LEU A 1 287 ? 19.197 -8.885 -43.120 1.00 51.53 287 LEU A O 1
ATOM 2184 N N . SER A 1 288 ? 18.378 -8.885 -45.198 1.00 48.66 288 SER A N 1
ATOM 2185 C CA . SER A 1 288 ? 19.688 -8.951 -45.871 1.00 48.66 288 SER A CA 1
ATOM 2186 C C . SER A 1 288 ? 20.594 -7.731 -45.626 1.00 48.66 288 SER A C 1
ATOM 2188 O O . SER A 1 288 ? 21.782 -7.784 -45.936 1.00 48.66 288 SER A O 1
ATOM 2190 N N . PHE A 1 289 ? 20.076 -6.655 -45.020 1.00 53.50 289 PHE A N 1
ATOM 2191 C CA . PHE A 1 289 ? 20.863 -5.496 -44.583 1.00 53.50 289 PHE A CA 1
ATOM 2192 C C . PHE A 1 289 ? 21.601 -5.708 -43.244 1.00 53.50 289 PHE A C 1
ATOM 2194 O O . PHE A 1 289 ? 22.519 -4.959 -42.940 1.00 53.50 289 PHE A O 1
ATOM 2201 N N . LEU A 1 290 ? 21.252 -6.729 -42.449 1.00 54.09 290 LEU A N 1
ATOM 2202 C CA . LEU A 1 290 ? 21.918 -7.027 -41.167 1.00 54.09 290 LEU A CA 1
ATOM 2203 C C . LEU A 1 290 ? 23.182 -7.898 -41.303 1.00 54.09 290 LEU A C 1
ATOM 2205 O O . LEU A 1 290 ? 23.834 -8.175 -40.303 1.00 54.09 290 LEU A O 1
ATOM 2209 N N . ASN A 1 291 ? 23.522 -8.322 -42.525 1.00 48.91 291 ASN A N 1
ATOM 2210 C CA . ASN A 1 291 ? 24.685 -9.165 -42.828 1.00 48.91 291 ASN A CA 1
ATOM 2211 C C . ASN A 1 291 ? 25.782 -8.422 -43.626 1.00 48.91 291 ASN A C 1
ATOM 2213 O O . ASN A 1 291 ? 26.565 -9.060 -44.332 1.00 48.91 291 ASN A O 1
ATOM 2217 N N . LYS A 1 292 ? 25.832 -7.087 -43.541 1.00 41.09 292 LYS A N 1
ATOM 2218 C CA . LYS A 1 292 ? 26.939 -6.262 -44.048 1.00 41.09 292 LYS A CA 1
ATOM 2219 C C . LYS A 1 292 ? 27.530 -5.402 -42.945 1.00 41.09 292 LYS A C 1
ATOM 2221 O O . LYS A 1 292 ? 26.734 -4.871 -42.142 1.00 41.09 292 LYS A O 1
#

Mean predicted aligned error: 16.37 Å

Sequence (292 aa):
QRCCELCIEVTDMAKHGDMAGLSAMYLIYCTCTSKTKNQTRNIVAVLTDGDVDGLRVGKNAIFYDRNGLDWDAVITKIIDNPISVSQAFWSPYKKLGRWITEKINKAATDKESKITKDLTAGTDKMMANAGKTPAAPAAPAAAQPFDIAKFCGIFAAIGMAIGYIGGFLTQFAQGLLSLGWLMPLGIIAIFLLISGPSMFIAWTKLKKRDLGPVLNANGWAINARILVNMTFGATLTSLAKYPNVIALASKDPYAKQKKKGCGWYWVLAILLILIGVAVALYFTGHLSFLNK

Solvent-accessible surface area (backbone atoms only — not comparable to full-atom values): 16716 Å² total; per-residue (Å²): 107,76,47,60,72,46,65,43,76,48,82,40,75,67,52,38,63,65,36,34,68,71,12,34,50,21,38,39,31,27,47,26,40,23,86,88,74,76,45,77,48,42,32,36,36,42,48,43,43,86,81,70,84,90,72,54,71,74,42,79,49,78,44,71,47,99,84,72,48,68,22,51,22,34,28,70,47,73,48,93,38,56,58,43,51,75,57,24,48,49,42,62,59,54,50,51,52,49,50,51,50,52,51,51,51,50,54,47,52,59,46,47,56,47,50,52,51,53,47,51,61,46,46,63,57,53,71,74,64,85,75,89,83,87,87,86,87,82,82,91,79,78,78,77,79,73,64,54,68,65,50,47,53,53,50,47,52,51,48,47,54,52,47,52,53,50,51,50,52,50,54,49,51,50,61,43,57,72,44,54,92,47,29,68,59,52,52,52,49,51,53,44,64,67,23,43,63,42,27,50,54,23,49,56,32,49,76,52,18,26,52,28,38,51,43,38,36,55,71,44,92,60,91,58,84,45,66,52,48,70,74,60,22,46,70,32,18,46,69,68,72,78,67,82,79,62,80,72,62,69,85,56,92,78,61,73,75,78,76,66,89,46,66,60,56,51,53,51,48,51,51,50,49,52,51,50,51,51,52,48,40,60,73,68,57,74,55,68,73,78,79,112